Protein AF-A0A2H3U9P9-F1 (afdb_monomer_lite)

Organism: Fusarium oxysporum (NCBI:txid5507)

Structure (mmCIF, N/CA/C/O backbone):
data_AF-A0A2H3U9P9-F1
#
_entry.id   AF-A0A2H3U9P9-F1
#
loop_
_atom_site.group_PDB
_atom_site.id
_atom_site.type_symbol
_atom_site.label_atom_id
_atom_site.label_alt_id
_atom_site.label_comp_id
_atom_site.label_asym_id
_atom_site.label_entity_id
_atom_site.label_seq_id
_atom_site.pdbx_PDB_ins_code
_atom_site.Cartn_x
_atom_site.Cartn_y
_atom_site.Cartn_z
_atom_site.occupancy
_atom_site.B_iso_or_equiv
_atom_site.auth_seq_id
_atom_site.auth_comp_id
_atom_site.auth_asym_id
_atom_site.auth_atom_id
_atom_site.pdbx_PDB_model_num
ATOM 1 N N . MET A 1 1 ? 28.558 -10.878 -11.231 1.00 40.69 1 MET A N 1
ATOM 2 C CA . MET A 1 1 ? 27.162 -10.407 -11.397 1.00 40.69 1 MET A CA 1
ATOM 3 C C . MET A 1 1 ? 27.003 -9.165 -10.538 1.00 40.69 1 MET A C 1
ATOM 5 O O . MET A 1 1 ? 27.350 -9.225 -9.364 1.00 40.69 1 MET A O 1
ATOM 9 N N . VAL A 1 2 ? 26.605 -8.037 -11.125 1.00 43.38 2 VAL A N 1
ATOM 10 C CA . VAL A 1 2 ? 26.491 -6.747 -10.421 1.00 43.38 2 VAL A CA 1
ATOM 11 C C . VAL A 1 2 ? 25.031 -6.533 -10.023 1.00 43.38 2 VAL A C 1
ATOM 13 O O . VAL A 1 2 ? 24.126 -6.879 -10.785 1.00 43.38 2 VAL A O 1
ATOM 16 N N . TYR A 1 3 ? 24.812 -6.007 -8.821 1.00 46.38 3 TYR A N 1
ATOM 17 C CA . TYR A 1 3 ? 23.494 -5.791 -8.232 1.00 46.38 3 TYR A CA 1
ATOM 18 C C . TYR A 1 3 ? 23.329 -4.286 -7.983 1.00 46.38 3 TYR A C 1
ATOM 20 O O . TYR A 1 3 ? 24.267 -3.617 -7.554 1.00 46.38 3 TYR A O 1
ATOM 28 N N . TYR A 1 4 ? 22.150 -3.745 -8.274 1.00 51.00 4 TYR A N 1
ATOM 29 C CA . TYR A 1 4 ? 21.892 -2.308 -8.370 1.00 51.00 4 TYR A CA 1
ATOM 30 C C . TYR A 1 4 ? 20.623 -1.941 -7.604 1.00 51.00 4 TYR A C 1
ATOM 32 O O . TYR A 1 4 ? 19.628 -2.663 -7.695 1.00 51.00 4 TYR A O 1
ATOM 40 N N . ALA A 1 5 ? 20.626 -0.793 -6.924 1.00 45.88 5 ALA A N 1
ATOM 41 C CA . ALA A 1 5 ? 19.418 -0.183 -6.377 1.00 45.88 5 ALA A CA 1
ATOM 42 C C . ALA A 1 5 ? 18.903 0.891 -7.351 1.00 45.88 5 ALA A C 1
ATOM 44 O O . ALA A 1 5 ? 19.544 1.928 -7.530 1.00 45.88 5 ALA A O 1
ATOM 45 N N . PHE A 1 6 ? 17.770 0.652 -8.019 1.00 49.97 6 PHE A N 1
ATOM 46 C CA . PHE A 1 6 ? 17.233 1.584 -9.021 1.00 49.97 6 PHE A CA 1
ATOM 47 C C . PHE A 1 6 ? 16.021 2.352 -8.490 1.00 49.97 6 PHE A C 1
ATOM 49 O O . PHE A 1 6 ? 14.938 1.796 -8.334 1.00 49.97 6 PHE A O 1
ATOM 56 N N . LEU A 1 7 ? 16.161 3.675 -8.361 1.00 48.62 7 LEU A N 1
ATOM 57 C CA . LEU A 1 7 ? 15.041 4.605 -8.142 1.00 48.62 7 LEU A CA 1
ATOM 58 C C . LEU A 1 7 ? 14.192 4.861 -9.411 1.00 48.62 7 LEU A C 1
ATOM 60 O O . LEU A 1 7 ? 13.177 5.553 -9.333 1.00 48.62 7 LEU A O 1
ATOM 64 N N . LYS A 1 8 ? 14.583 4.321 -10.578 1.00 58.22 8 LYS A N 1
ATOM 65 C CA . LYS A 1 8 ? 13.868 4.452 -11.867 1.00 58.22 8 LYS A CA 1
ATOM 66 C C . LYS A 1 8 ? 13.871 3.164 -12.708 1.00 58.22 8 LYS A C 1
ATOM 68 O O . LYS A 1 8 ? 14.057 3.195 -13.920 1.00 58.22 8 LYS A O 1
ATOM 73 N N . TRP A 1 9 ? 13.619 2.023 -12.061 1.00 63.50 9 TRP A N 1
ATOM 74 C CA . TRP A 1 9 ? 13.498 0.704 -12.709 1.00 63.50 9 TRP A CA 1
ATOM 75 C C . TRP A 1 9 ? 12.635 0.705 -13.978 1.00 63.50 9 TRP A C 1
ATOM 77 O O . TRP A 1 9 ? 13.016 0.082 -14.968 1.00 63.50 9 TRP A O 1
ATOM 87 N N . ARG A 1 10 ? 11.482 1.389 -13.963 1.00 68.06 10 ARG A N 1
ATOM 88 C CA . ARG A 1 10 ? 10.538 1.342 -15.089 1.00 68.06 10 ARG A CA 1
ATOM 89 C C . ARG A 1 10 ? 11.179 1.860 -16.378 1.00 68.06 10 ARG A C 1
ATOM 91 O O . ARG A 1 10 ? 10.946 1.294 -17.434 1.00 68.06 10 ARG A O 1
ATOM 98 N N . GLU A 1 11 ? 12.039 2.874 -16.286 1.00 68.81 11 GLU A N 1
ATOM 99 C CA . GLU A 1 11 ? 12.754 3.425 -17.443 1.00 68.81 11 GLU A CA 1
ATOM 100 C C . GLU A 1 11 ? 13.756 2.410 -18.021 1.00 68.81 11 GLU A C 1
ATOM 102 O O . GLU A 1 11 ? 13.747 2.154 -19.222 1.00 68.81 11 GLU A O 1
ATOM 107 N N . ALA A 1 12 ? 14.567 1.780 -17.165 1.00 67.12 12 ALA A N 1
ATOM 108 C CA . ALA A 1 12 ? 15.606 0.840 -17.592 1.00 67.12 12 ALA A CA 1
ATOM 109 C C . ALA A 1 12 ? 15.036 -0.500 -18.094 1.00 67.12 12 ALA A C 1
ATOM 111 O O . ALA A 1 12 ? 15.444 -0.991 -19.141 1.00 67.12 12 ALA A O 1
ATOM 112 N N . SER A 1 13 ? 14.063 -1.071 -17.379 1.00 67.31 13 SER A N 1
ATOM 113 C CA . SER A 1 13 ? 13.432 -2.350 -17.748 1.00 67.31 13 SER A CA 1
ATOM 114 C C . SER A 1 13 ? 12.578 -2.272 -19.010 1.00 67.31 13 SER A C 1
ATOM 116 O O . SER A 1 13 ? 12.453 -3.268 -19.710 1.00 67.31 13 SER A O 1
ATOM 118 N N . THR A 1 14 ? 12.022 -1.100 -19.328 1.00 72.31 14 THR A N 1
ATOM 119 C CA . THR A 1 14 ? 11.298 -0.900 -20.592 1.00 72.31 14 THR A CA 1
ATOM 120 C C . THR A 1 14 ? 12.259 -0.842 -21.782 1.00 72.31 14 THR A C 1
ATOM 122 O O . THR A 1 14 ? 11.902 -1.272 -22.873 1.00 72.31 14 THR A O 1
ATOM 125 N N . LYS A 1 15 ? 13.479 -0.320 -21.588 1.00 73.12 15 LYS A N 1
ATOM 126 C CA . LYS A 1 15 ? 14.478 -0.184 -22.659 1.00 73.12 15 LYS A CA 1
ATOM 127 C C . LYS A 1 15 ? 15.274 -1.460 -22.926 1.00 73.12 15 LYS A C 1
ATOM 129 O O . LYS A 1 15 ? 15.611 -1.707 -24.076 1.00 73.12 15 LYS A O 1
ATOM 134 N N . ASP A 1 16 ? 15.588 -2.236 -21.889 1.00 71.69 16 ASP A N 1
ATOM 135 C CA . ASP A 1 16 ? 16.387 -3.462 -22.018 1.00 71.69 16 ASP A CA 1
ATOM 136 C C . ASP A 1 16 ? 15.889 -4.571 -21.066 1.00 71.69 16 ASP A C 1
ATOM 138 O O . ASP A 1 16 ? 16.504 -4.859 -20.030 1.00 71.69 16 ASP A O 1
ATOM 142 N N . PRO A 1 17 ? 14.727 -5.176 -21.375 1.00 71.50 17 PRO A N 1
ATOM 143 C CA . PRO A 1 17 ? 14.091 -6.173 -20.514 1.00 71.50 17 PRO A CA 1
ATOM 144 C C . PRO A 1 17 ? 14.866 -7.496 -20.426 1.00 71.50 17 PRO A C 1
ATOM 146 O O . PRO A 1 17 ? 14.690 -8.238 -19.459 1.00 71.50 17 PRO A O 1
ATOM 149 N N . GLU A 1 18 ? 15.713 -7.815 -21.409 1.00 70.62 18 GLU A N 1
ATOM 150 C CA . GLU A 1 18 ? 16.471 -9.073 -21.435 1.00 70.62 18 GLU A CA 1
ATOM 151 C C . GLU A 1 18 ? 17.649 -9.053 -20.456 1.00 70.62 18 GLU A C 1
ATOM 153 O O . GLU A 1 18 ? 17.938 -10.057 -19.790 1.00 70.62 18 GLU A O 1
ATOM 158 N N . HIS A 1 19 ? 18.294 -7.893 -20.319 1.00 70.44 19 HIS A N 1
ATOM 159 C CA . HIS A 1 19 ? 19.504 -7.753 -19.518 1.00 70.44 19 HIS A CA 1
ATOM 160 C C . HIS A 1 19 ? 19.253 -7.154 -18.138 1.00 70.44 19 HIS A C 1
ATOM 162 O O . HIS A 1 19 ? 20.064 -7.387 -17.243 1.00 70.44 19 HIS A O 1
ATOM 168 N N . VAL A 1 20 ? 18.143 -6.442 -17.911 1.00 69.31 20 VAL A N 1
ATOM 169 C CA . VAL A 1 20 ? 17.768 -5.910 -16.590 1.00 69.31 20 VAL A CA 1
ATOM 170 C C . VAL A 1 20 ? 16.785 -6.856 -15.895 1.00 69.31 20 VAL A C 1
ATOM 172 O O . VAL A 1 20 ? 15.591 -6.868 -16.184 1.00 69.31 20 VAL A O 1
ATOM 175 N N . LYS A 1 21 ? 17.264 -7.617 -14.905 1.00 66.62 21 LYS A N 1
ATOM 176 C CA . LYS A 1 21 ? 16.434 -8.543 -14.111 1.00 66.62 21 LYS A CA 1
ATOM 177 C C . LYS A 1 21 ? 16.199 -8.017 -12.704 1.00 66.62 21 LYS A C 1
ATOM 179 O O . LYS A 1 21 ? 17.133 -7.623 -12.018 1.00 66.62 21 LYS A O 1
ATOM 184 N N . ARG A 1 22 ? 14.954 -8.046 -12.231 1.00 63.31 22 ARG A N 1
ATOM 185 C CA . ARG A 1 22 ? 14.619 -7.678 -10.847 1.00 63.31 22 ARG A CA 1
ATOM 186 C C . ARG A 1 22 ? 14.949 -8.803 -9.877 1.00 63.31 22 ARG A C 1
ATOM 188 O O . ARG A 1 22 ? 14.649 -9.959 -10.147 1.00 63.31 22 ARG A O 1
ATOM 195 N N . LEU A 1 23 ? 15.515 -8.437 -8.734 1.00 62.91 23 LEU A N 1
ATOM 196 C CA . LEU A 1 23 ? 15.887 -9.350 -7.653 1.00 62.91 23 LEU A CA 1
ATOM 197 C C . LEU A 1 23 ? 15.071 -9.113 -6.380 1.00 62.91 23 LEU A C 1
ATOM 199 O O . LEU A 1 23 ? 14.846 -10.039 -5.610 1.00 62.91 23 LEU A O 1
ATOM 203 N N . GLY A 1 24 ? 14.602 -7.884 -6.174 1.00 60.78 24 GLY A N 1
ATOM 20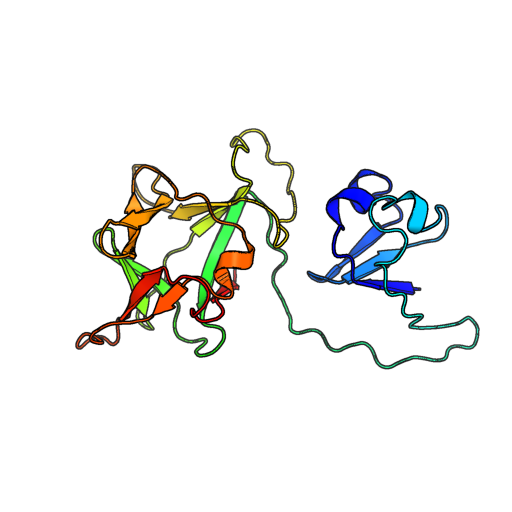4 C CA . GLY A 1 24 ? 13.741 -7.491 -5.065 1.00 60.78 24 GLY A CA 1
ATOM 205 C C . GLY A 1 24 ? 13.090 -6.136 -5.338 1.00 60.78 24 GLY A C 1
ATOM 206 O O . GLY A 1 24 ? 13.343 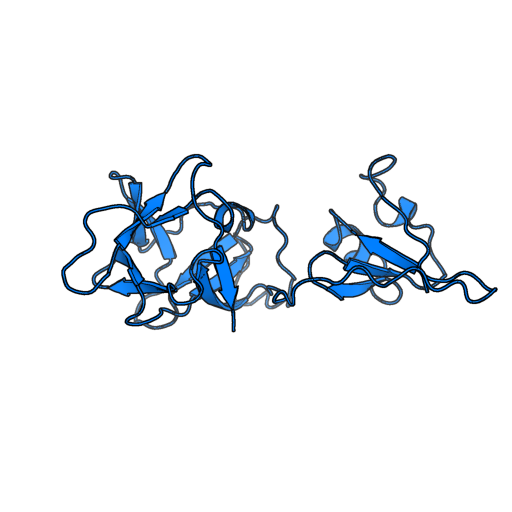-5.538 -6.387 1.00 60.78 24 GLY A O 1
ATOM 207 N N . PRO A 1 25 ? 12.245 -5.622 -4.427 1.00 57.22 25 PRO A N 1
ATOM 208 C CA . PRO A 1 25 ? 11.487 -4.407 -4.694 1.00 57.22 25 PRO A CA 1
ATOM 209 C C . PRO A 1 25 ? 12.314 -3.187 -5.097 1.00 57.22 25 PRO A C 1
ATOM 211 O O . PRO A 1 25 ? 11.935 -2.449 -6.011 1.00 57.22 25 PRO A O 1
ATOM 214 N N . ASP A 1 26 ? 13.496 -3.071 -4.504 1.00 58.19 26 ASP A N 1
ATOM 215 C CA . ASP A 1 26 ? 14.414 -1.964 -4.739 1.00 58.19 26 ASP A CA 1
ATOM 216 C C . ASP A 1 26 ? 15.688 -2.396 -5.489 1.00 58.19 26 ASP A C 1
ATOM 218 O O . ASP A 1 26 ? 16.508 -1.542 -5.809 1.00 58.19 26 ASP A O 1
ATOM 222 N N . PHE A 1 27 ? 15.855 -3.691 -5.811 1.00 59.16 27 PHE A N 1
ATOM 223 C CA . PHE A 1 27 ? 17.124 -4.257 -6.291 1.00 59.16 27 PHE A CA 1
ATOM 224 C C . PHE A 1 27 ? 16.997 -5.082 -7.566 1.00 59.16 27 PHE A C 1
ATOM 226 O O . PHE A 1 27 ? 16.064 -5.864 -7.748 1.00 59.16 27 PHE A O 1
ATOM 233 N N . TYR A 1 28 ? 17.985 -4.931 -8.443 1.00 63.19 28 TYR A N 1
ATOM 234 C CA . TYR A 1 28 ? 17.985 -5.485 -9.792 1.00 63.19 28 TYR A CA 1
ATOM 235 C C . TYR A 1 28 ? 19.407 -5.910 -10.170 1.00 63.19 28 TYR A C 1
ATOM 237 O O . TYR A 1 28 ? 20.372 -5.305 -9.717 1.00 63.19 28 TYR A O 1
ATOM 245 N N . SER A 1 29 ? 19.555 -6.943 -10.989 1.00 63.75 29 SER A N 1
ATOM 246 C CA . SER A 1 29 ? 20.802 -7.303 -11.664 1.00 63.75 29 SER A CA 1
ATOM 247 C C . SER A 1 29 ? 20.778 -6.827 -13.106 1.00 63.75 29 SER A C 1
ATOM 249 O O . SER A 1 29 ? 19.722 -6.823 -13.739 1.00 63.75 29 SER A O 1
ATOM 251 N N . TRP A 1 30 ? 21.954 -6.526 -13.638 1.00 64.38 30 TRP A N 1
ATOM 252 C CA . TRP 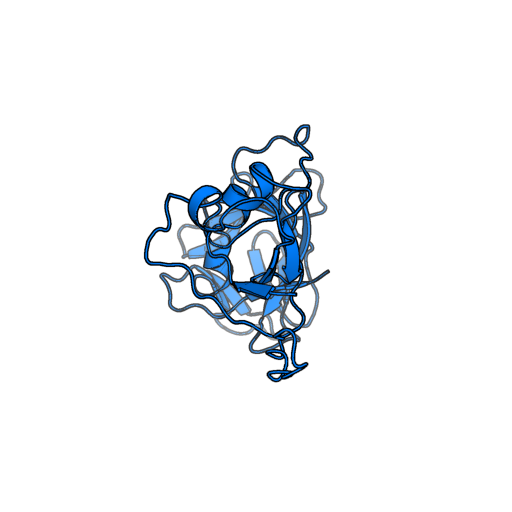A 1 30 ? 22.153 -6.260 -15.056 1.00 64.38 30 TRP A CA 1
ATOM 253 C C . TRP A 1 30 ? 23.218 -7.204 -15.640 1.00 64.38 30 TRP A C 1
ATOM 255 O O . TRP A 1 30 ? 24.208 -7.516 -14.967 1.00 64.38 30 TRP A O 1
ATOM 265 N N . GLY A 1 31 ? 22.980 -7.695 -16.858 1.00 61.09 31 GLY A N 1
ATOM 266 C CA . GLY A 1 31 ? 23.901 -8.515 -17.654 1.00 61.09 31 GLY A CA 1
ATOM 267 C C . GLY A 1 31 ? 24.505 -7.725 -18.820 1.00 61.09 31 GLY A C 1
ATOM 268 O O . GLY A 1 31 ? 23.859 -6.838 -19.357 1.00 61.09 31 GLY A O 1
ATOM 269 N N . SER A 1 32 ? 25.753 -8.018 -19.193 1.00 63.31 32 SER A N 1
ATOM 270 C CA . SER A 1 32 ? 26.557 -7.214 -20.129 1.00 63.31 32 SER A CA 1
ATOM 271 C C . SER A 1 32 ? 25.890 -6.949 -21.488 1.00 63.31 32 SER A C 1
ATOM 273 O O . SER A 1 32 ? 25.460 -7.899 -22.134 1.00 63.31 32 SER A O 1
ATOM 275 N N . GLY A 1 33 ? 25.919 -5.691 -21.951 1.00 63.50 33 GLY A N 1
ATOM 276 C CA . GLY A 1 33 ? 25.487 -5.278 -23.297 1.00 63.50 33 GLY A CA 1
ATOM 277 C C . GLY A 1 33 ? 25.309 -3.759 -23.475 1.00 63.50 33 GLY A C 1
ATOM 278 O O . GLY A 1 33 ? 25.879 -3.183 -24.394 1.00 63.50 33 GLY A O 1
ATOM 279 N N . ALA A 1 34 ? 24.597 -3.093 -22.559 1.00 63.41 34 ALA A N 1
ATOM 280 C CA . ALA A 1 34 ? 24.313 -1.647 -22.587 1.00 63.41 34 ALA A CA 1
ATOM 281 C C . ALA A 1 34 ? 24.906 -0.887 -21.381 1.00 63.41 34 ALA A C 1
ATOM 283 O O . ALA A 1 34 ? 24.829 -1.366 -20.253 1.00 63.41 34 ALA A O 1
ATOM 284 N N . GLN A 1 35 ? 25.474 0.312 -21.556 1.00 66.06 35 GLN A N 1
ATOM 285 C CA . GLN A 1 35 ? 25.989 1.054 -20.398 1.00 66.06 35 GLN A CA 1
ATOM 286 C C . GLN A 1 35 ? 24.821 1.500 -19.497 1.00 66.06 35 GLN A C 1
ATOM 288 O O . GLN A 1 35 ? 23.789 1.969 -19.971 1.00 66.06 35 GLN A O 1
ATOM 293 N N . ALA A 1 36 ? 24.956 1.356 -18.174 1.00 58.28 36 ALA A N 1
ATOM 294 C CA . ALA A 1 36 ? 23.846 1.592 -17.239 1.00 58.28 36 ALA A CA 1
ATOM 295 C C . ALA A 1 36 ? 23.287 3.031 -17.293 1.00 58.28 36 ALA A C 1
ATOM 297 O O . ALA A 1 36 ? 22.099 3.249 -17.044 1.00 58.28 36 ALA A O 1
ATOM 298 N N . TRP A 1 37 ? 24.123 4.012 -17.646 1.00 63.56 37 TRP A N 1
ATOM 299 C CA . TRP A 1 37 ? 23.719 5.408 -17.835 1.00 63.56 37 TRP A CA 1
ATOM 300 C C . TRP A 1 37 ? 22.934 5.658 -19.135 1.00 63.56 37 TRP A C 1
ATOM 302 O O . TRP A 1 37 ? 22.180 6.627 -19.185 1.00 63.56 37 TRP A O 1
ATOM 312 N N . ASP A 1 38 ? 23.006 4.764 -20.126 1.00 68.94 38 ASP A N 1
ATOM 313 C CA . ASP A 1 38 ? 22.202 4.840 -21.358 1.00 68.94 38 ASP A CA 1
ATOM 314 C C . ASP A 1 38 ? 20.757 4.362 -21.124 1.00 68.94 38 ASP A C 1
ATOM 316 O O . ASP A 1 38 ? 19.799 4.829 -21.752 1.00 68.94 38 ASP A O 1
ATOM 320 N N . LEU A 1 39 ? 20.573 3.451 -20.162 1.00 66.81 39 LEU A N 1
ATOM 321 C CA . LEU A 1 39 ? 19.262 2.907 -19.799 1.00 66.81 39 LEU A CA 1
ATOM 322 C C . LEU A 1 39 ? 18.441 3.897 -18.957 1.00 66.81 39 LEU A C 1
ATOM 324 O O . LEU A 1 39 ? 17.226 3.999 -19.131 1.00 66.81 39 LEU A O 1
ATOM 328 N N . ALA A 1 40 ? 19.091 4.689 -18.101 1.00 63.53 40 ALA A N 1
ATOM 329 C CA . ALA A 1 40 ? 18.445 5.707 -17.267 1.00 63.53 40 ALA A CA 1
ATOM 330 C C . ALA A 1 40 ? 19.170 7.074 -17.340 1.00 63.53 40 ALA A C 1
ATOM 332 O O . ALA A 1 40 ? 19.689 7.555 -16.328 1.00 63.53 40 ALA A O 1
ATOM 333 N N . PRO A 1 41 ? 19.190 7.741 -18.513 1.00 61.34 41 PRO A N 1
ATOM 334 C CA . PRO A 1 41 ? 19.900 9.005 -18.740 1.00 61.34 41 PRO A CA 1
ATOM 335 C C . PRO A 1 41 ? 19.387 10.148 -17.862 1.00 61.34 41 PRO A C 1
ATOM 337 O O . PRO A 1 41 ? 20.134 11.068 -17.537 1.00 61.34 41 PRO A O 1
ATOM 340 N N . SER A 1 42 ? 18.142 10.059 -17.377 1.00 60.66 42 SER A N 1
ATOM 341 C CA . SER A 1 42 ? 17.581 11.007 -16.406 1.00 60.66 42 SER A CA 1
ATOM 342 C C . SER A 1 42 ? 18.281 10.995 -15.030 1.00 60.66 42 SER A C 1
ATOM 344 O O . SER A 1 42 ? 17.858 11.709 -14.115 1.00 60.66 42 SER A O 1
ATOM 346 N N . PHE A 1 43 ? 19.322 10.171 -14.866 1.00 56.81 43 PHE A N 1
ATOM 347 C CA . PHE A 1 43 ? 19.975 9.853 -13.601 1.00 56.81 43 PHE A CA 1
ATOM 348 C C . PHE A 1 43 ? 21.508 9.927 -13.626 1.00 56.81 43 PHE A C 1
ATOM 350 O O . PHE A 1 43 ? 22.134 9.454 -12.671 1.00 56.81 43 PHE A O 1
ATOM 357 N N . ILE A 1 44 ? 22.123 10.553 -14.642 1.00 52.19 44 ILE A N 1
ATOM 358 C CA . ILE A 1 44 ? 23.534 10.965 -14.545 1.00 52.19 44 ILE A CA 1
ATOM 359 C C . ILE A 1 44 ? 23.698 11.702 -13.197 1.00 52.19 44 ILE A C 1
ATOM 361 O O . ILE A 1 44 ? 23.028 12.704 -12.950 1.00 52.19 44 ILE A O 1
ATOM 365 N N . ASN A 1 45 ? 24.515 11.134 -12.297 1.00 50.44 45 ASN A N 1
ATOM 366 C CA . ASN A 1 45 ? 24.809 11.569 -10.914 1.00 50.44 45 ASN A CA 1
ATOM 367 C C . ASN A 1 45 ? 23.923 11.056 -9.754 1.00 50.44 45 ASN A C 1
ATOM 369 O O . ASN A 1 45 ? 24.081 11.539 -8.634 1.00 50.44 45 ASN A O 1
ATOM 373 N N . LYS A 1 46 ? 23.010 10.092 -9.948 1.00 51.16 46 LYS A N 1
ATOM 374 C CA . LYS A 1 46 ? 22.168 9.558 -8.846 1.00 51.16 46 LYS A CA 1
ATOM 375 C C . LYS A 1 46 ? 22.137 8.023 -8.736 1.00 51.16 46 LYS A C 1
ATOM 377 O O . LYS A 1 46 ? 21.356 7.479 -7.958 1.00 51.16 46 LYS A O 1
ATOM 382 N N . ILE A 1 47 ? 22.965 7.317 -9.508 1.00 51.03 47 ILE A N 1
ATOM 383 C CA . ILE A 1 47 ? 23.067 5.848 -9.479 1.00 51.03 47 ILE A CA 1
ATOM 384 C C . ILE A 1 47 ? 24.179 5.437 -8.506 1.00 51.03 47 ILE A C 1
ATOM 386 O O . ILE A 1 47 ? 25.307 5.909 -8.633 1.00 51.03 47 ILE A O 1
ATOM 390 N N . ILE A 1 48 ? 23.869 4.544 -7.559 1.00 53.22 48 ILE A N 1
ATOM 391 C CA . ILE A 1 48 ? 24.868 3.891 -6.701 1.00 53.22 48 ILE A CA 1
ATOM 392 C C . ILE A 1 48 ? 25.157 2.505 -7.275 1.00 53.22 48 ILE A C 1
ATOM 394 O O . ILE A 1 48 ? 24.244 1.705 -7.489 1.00 53.22 48 ILE A O 1
ATOM 398 N N . TYR A 1 49 ? 26.438 2.228 -7.503 1.00 53.19 49 TYR A N 1
ATOM 399 C CA . TYR A 1 49 ? 26.934 0.943 -7.978 1.00 53.19 49 TYR A CA 1
ATOM 400 C C . TYR A 1 49 ? 27.578 0.188 -6.820 1.00 53.19 49 TYR A C 1
ATOM 402 O O . TYR A 1 49 ? 28.444 0.727 -6.132 1.00 53.19 49 TYR A O 1
ATOM 410 N N . THR A 1 50 ? 27.194 -1.072 -6.619 1.00 55.88 50 THR A N 1
ATOM 411 C CA . THR A 1 50 ? 27.907 -1.962 -5.699 1.00 55.88 50 THR A CA 1
ATOM 412 C C . THR A 1 50 ? 28.276 -3.245 -6.425 1.00 55.88 50 THR A C 1
ATOM 414 O O . THR A 1 50 ? 27.426 -4.039 -6.830 1.00 55.88 50 THR A O 1
ATOM 417 N N . LEU A 1 51 ? 29.578 -3.442 -6.606 1.00 56.81 51 LEU A N 1
ATOM 418 C CA . LEU A 1 51 ? 30.133 -4.681 -7.125 1.00 56.81 51 LEU A CA 1
ATOM 419 C C . LEU A 1 51 ? 30.045 -5.744 -6.024 1.00 56.81 51 LEU A C 1
ATOM 421 O O . LEU A 1 51 ? 30.757 -5.643 -5.033 1.00 56.81 51 LEU A O 1
ATOM 425 N N . LEU A 1 52 ? 29.158 -6.735 -6.172 1.00 57.03 52 LEU A N 1
ATOM 426 C CA . LEU A 1 52 ? 29.044 -7.809 -5.173 1.00 57.03 52 LEU A CA 1
ATOM 427 C C . LEU A 1 52 ? 30.130 -8.876 -5.314 1.00 57.03 52 LEU A C 1
ATOM 429 O O . LEU A 1 52 ? 30.485 -9.489 -4.316 1.00 57.03 52 LEU A O 1
ATOM 433 N N . ASN A 1 53 ? 30.622 -9.095 -6.538 1.00 56.47 53 ASN A N 1
ATOM 434 C CA . ASN A 1 53 ? 31.693 -10.037 -6.853 1.00 56.47 53 ASN A CA 1
ATOM 435 C C . ASN A 1 53 ? 32.496 -9.526 -8.052 1.00 56.47 53 ASN A C 1
ATOM 437 O O . ASN A 1 53 ? 31.910 -9.246 -9.106 1.00 56.47 53 ASN A O 1
ATOM 441 N N . ASP A 1 54 ? 33.814 -9.441 -7.896 1.00 59.59 54 ASP A N 1
ATOM 442 C CA . ASP A 1 54 ? 34.761 -9.293 -8.998 1.00 59.59 54 ASP A CA 1
ATOM 443 C C . ASP A 1 54 ? 35.155 -10.665 -9.578 1.00 59.59 54 ASP A C 1
ATOM 445 O O . ASP A 1 54 ? 34.645 -11.715 -9.176 1.00 59.59 54 ASP A O 1
ATOM 449 N N . ARG A 1 55 ? 36.046 -10.652 -10.576 1.00 56.06 55 ARG A N 1
ATOM 450 C CA . ARG A 1 55 ? 36.598 -11.866 -11.194 1.00 56.06 55 ARG A CA 1
ATOM 451 C C . ARG A 1 55 ? 37.362 -12.741 -10.188 1.00 56.06 55 ARG A C 1
ATOM 453 O O . ARG A 1 55 ? 37.430 -13.949 -10.399 1.00 56.06 55 ARG A O 1
ATOM 460 N N . ASP A 1 56 ? 37.874 -12.149 -9.111 1.00 62.31 56 ASP A N 1
ATOM 461 C CA . ASP A 1 56 ? 38.701 -12.804 -8.093 1.00 62.31 56 ASP A CA 1
ATOM 462 C C . ASP A 1 56 ? 37.873 -13.353 -6.914 1.00 62.31 56 ASP A C 1
ATOM 464 O O . ASP A 1 56 ? 38.421 -13.859 -5.936 1.00 62.31 56 ASP A O 1
ATOM 468 N N . GLY A 1 57 ? 36.538 -13.317 -7.017 1.00 55.09 57 GLY A N 1
ATOM 469 C CA . GLY A 1 57 ? 35.636 -14.013 -6.100 1.00 55.09 57 GLY A CA 1
ATOM 470 C C . GLY A 1 57 ? 35.473 -13.337 -4.741 1.00 55.09 57 GLY A C 1
ATOM 471 O O . GLY A 1 57 ? 35.088 -13.997 -3.773 1.00 55.09 57 GLY A O 1
ATOM 472 N N . ARG A 1 58 ? 35.748 -12.030 -4.634 1.00 52.59 58 ARG A N 1
ATOM 473 C CA . ARG A 1 58 ? 35.549 -11.299 -3.379 1.00 52.59 58 ARG A CA 1
ATOM 474 C C . ARG A 1 58 ? 34.055 -11.065 -3.128 1.00 52.59 58 ARG A C 1
ATOM 476 O O . ARG A 1 58 ? 33.484 -10.098 -3.623 1.00 52.59 58 ARG A O 1
ATOM 483 N N . ILE A 1 59 ? 33.442 -11.949 -2.338 1.00 54.72 59 ILE A N 1
ATOM 484 C CA . ILE A 1 59 ? 32.030 -11.863 -1.937 1.00 54.72 59 ILE A CA 1
ATOM 485 C C . ILE A 1 59 ? 31.871 -10.763 -0.887 1.00 54.72 59 ILE A C 1
ATOM 487 O O . ILE A 1 59 ? 32.251 -10.933 0.273 1.00 54.72 59 ILE A O 1
ATOM 491 N N . ILE A 1 60 ? 31.284 -9.632 -1.277 1.00 55.09 60 ILE A N 1
ATOM 492 C CA . ILE A 1 60 ? 30.761 -8.664 -0.306 1.00 55.09 60 ILE A CA 1
ATOM 493 C C . ILE A 1 60 ? 29.438 -9.222 0.221 1.00 55.09 60 ILE A C 1
ATOM 495 O O . ILE A 1 60 ? 28.588 -9.634 -0.569 1.00 55.09 60 ILE A O 1
ATOM 499 N N . SER A 1 61 ? 29.266 -9.264 1.549 1.00 53.00 61 SER A N 1
ATOM 500 C CA . SER A 1 61 ? 28.061 -9.807 2.185 1.00 53.00 61 SER A CA 1
ATOM 501 C C . SER A 1 61 ? 26.809 -9.221 1.539 1.00 53.00 61 SER A C 1
ATOM 503 O O . SER A 1 61 ? 26.621 -8.002 1.537 1.00 53.00 61 SER A O 1
ATOM 505 N N . ASN A 1 62 ? 25.966 -10.098 0.997 1.00 54.56 62 ASN A N 1
ATOM 506 C CA . ASN A 1 62 ? 24.684 -9.743 0.406 1.00 54.56 62 ASN A CA 1
ATOM 507 C C . ASN A 1 62 ? 23.942 -8.825 1.385 1.00 54.56 62 ASN A C 1
ATOM 509 O O . ASN A 1 62 ? 23.743 -9.205 2.540 1.00 54.56 62 ASN A O 1
ATOM 513 N N . PHE A 1 63 ? 23.549 -7.624 0.951 1.00 55.25 63 PHE A N 1
ATOM 514 C CA . PHE A 1 63 ? 22.662 -6.783 1.750 1.00 55.25 63 PHE A CA 1
ATOM 515 C C . PHE A 1 63 ? 21.407 -7.601 2.062 1.00 55.25 63 PHE A C 1
ATOM 517 O O . PHE A 1 63 ? 20.619 -7.879 1.156 1.00 55.25 63 PHE A O 1
ATOM 524 N N . ASN A 1 64 ? 21.250 -8.030 3.319 1.00 54.22 64 ASN A N 1
ATOM 525 C CA . ASN A 1 64 ? 20.066 -8.759 3.744 1.00 54.22 64 ASN A CA 1
ATOM 526 C C . ASN A 1 64 ? 18.872 -7.820 3.597 1.00 54.22 64 ASN A C 1
ATOM 528 O O . ASN A 1 64 ? 18.767 -6.813 4.300 1.00 54.22 64 ASN A O 1
ATOM 532 N N . GLN A 1 65 ? 18.009 -8.124 2.638 1.00 53.34 65 GLN A N 1
ATOM 533 C CA . GLN A 1 65 ? 16.804 -7.354 2.415 1.00 53.34 65 GLN A CA 1
ATOM 534 C C . GLN A 1 65 ? 15.641 -8.030 3.109 1.00 53.34 65 GLN A C 1
ATOM 536 O O . GLN A 1 65 ? 15.441 -9.233 2.924 1.00 53.34 65 GLN A O 1
ATOM 541 N N . PRO A 1 66 ? 14.825 -7.264 3.847 1.00 57.72 66 PRO A N 1
ATOM 542 C CA . PRO A 1 66 ? 13.548 -7.769 4.306 1.00 57.72 66 PRO A CA 1
ATOM 543 C C . PRO A 1 66 ? 12.766 -8.298 3.103 1.00 57.72 66 PRO A C 1
ATOM 545 O O . PRO A 1 66 ? 12.692 -7.627 2.068 1.00 57.72 66 PRO A O 1
ATOM 548 N N . ALA A 1 67 ? 12.178 -9.486 3.235 1.00 60.97 67 ALA A N 1
ATOM 549 C CA . ALA A 1 67 ? 11.266 -10.006 2.230 1.00 60.97 67 ALA A CA 1
ATOM 550 C C . ALA A 1 67 ? 10.126 -8.993 2.034 1.00 60.97 67 ALA A C 1
ATOM 552 O O . ALA A 1 67 ? 9.344 -8.741 2.947 1.00 60.97 67 ALA A O 1
ATOM 553 N N . ARG A 1 68 ? 10.060 -8.376 0.853 1.00 67.19 68 ARG A N 1
ATOM 554 C CA . ARG A 1 68 ? 9.025 -7.405 0.484 1.00 67.19 68 ARG A CA 1
ATOM 555 C C . ARG A 1 68 ? 8.289 -7.908 -0.752 1.00 67.19 68 ARG A C 1
ATOM 557 O O . ARG A 1 68 ? 8.895 -8.454 -1.676 1.00 67.19 68 ARG A O 1
ATOM 564 N N . VAL A 1 69 ? 6.976 -7.709 -0.781 1.00 74.50 69 VAL A N 1
ATOM 565 C CA . VAL A 1 69 ? 6.137 -8.124 -1.906 1.00 74.50 69 VAL A CA 1
ATOM 566 C C . VAL A 1 69 ? 6.402 -7.229 -3.117 1.00 74.50 69 VAL A C 1
ATOM 568 O O . VAL A 1 69 ? 6.453 -6.004 -3.019 1.00 74.50 69 VAL A O 1
ATOM 571 N N . SER A 1 70 ? 6.560 -7.852 -4.285 1.00 77.12 70 SER A N 1
ATOM 572 C CA . SER A 1 70 ? 6.520 -7.133 -5.557 1.00 77.12 70 SER A CA 1
ATOM 573 C C . SER A 1 70 ? 5.076 -6.740 -5.844 1.00 77.12 70 SER A C 1
ATOM 575 O O . SER A 1 70 ? 4.258 -7.600 -6.172 1.00 77.12 70 SER A O 1
ATOM 577 N N . VAL A 1 71 ? 4.766 -5.457 -5.681 1.00 85.81 71 VAL A N 1
ATOM 578 C CA . VAL A 1 71 ? 3.423 -4.934 -5.932 1.00 85.81 71 VAL A CA 1
ATOM 579 C C . VAL A 1 71 ? 3.234 -4.768 -7.428 1.00 85.81 71 VAL A C 1
ATOM 581 O O . VAL A 1 71 ? 4.015 -4.083 -8.089 1.00 85.81 71 VAL A O 1
ATOM 584 N N . VAL A 1 72 ? 2.223 -5.438 -7.956 1.00 88.38 72 VAL A N 1
ATOM 585 C CA . VAL A 1 72 ? 1.883 -5.466 -9.373 1.00 88.38 72 VAL A CA 1
ATOM 586 C C . VAL A 1 72 ? 0.519 -4.819 -9.530 1.00 88.38 72 VAL A C 1
ATOM 588 O O . VAL A 1 72 ? -0.398 -5.101 -8.761 1.00 88.38 72 VAL A O 1
ATOM 591 N N . SER A 1 73 ? 0.392 -3.941 -10.516 1.00 89.81 73 SER A N 1
ATOM 592 C CA . SER A 1 73 ? -0.876 -3.303 -10.828 1.00 89.81 73 SER A CA 1
ATOM 593 C C . SER A 1 73 ? -1.933 -4.343 -11.202 1.00 89.81 73 SER A C 1
ATOM 595 O O . SER A 1 73 ? -1.674 -5.252 -11.995 1.00 89.81 73 SER A O 1
ATOM 597 N N . GLY A 1 74 ? -3.112 -4.226 -10.595 1.00 89.12 74 GLY A N 1
ATOM 598 C CA . GLY A 1 74 ? -4.234 -5.149 -10.745 1.00 89.12 74 GLY A CA 1
ATOM 599 C C . GLY A 1 74 ? -4.213 -6.351 -9.795 1.00 89.12 74 GLY A C 1
ATOM 600 O O . GLY A 1 74 ? -5.234 -7.028 -9.682 1.00 89.12 74 GLY A O 1
AT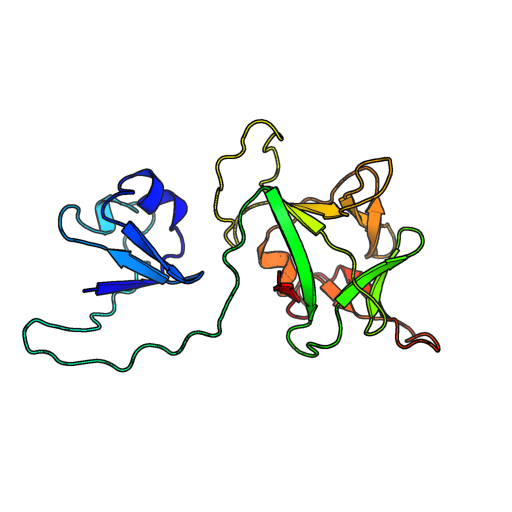OM 601 N N . ASP A 1 75 ? -3.111 -6.612 -9.083 1.00 91.56 75 ASP A N 1
ATOM 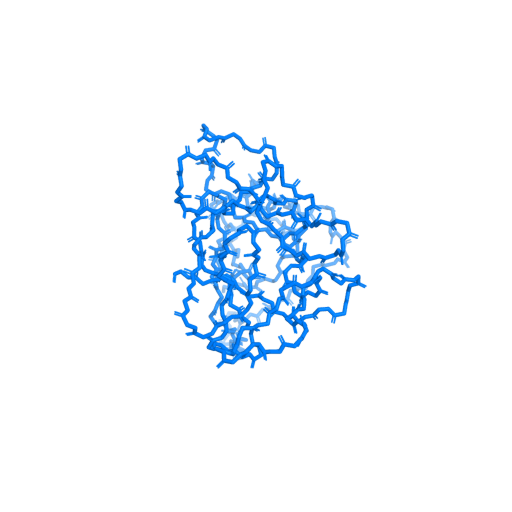602 C CA . ASP A 1 75 ? -3.088 -7.631 -8.027 1.00 91.56 75 ASP A CA 1
ATOM 603 C C . ASP A 1 75 ? -3.796 -7.110 -6.759 1.00 91.56 75 ASP A C 1
ATOM 605 O O . ASP A 1 75 ? -3.925 -5.904 -6.513 1.00 91.56 75 ASP A O 1
ATOM 609 N N . SER A 1 76 ? -4.245 -8.053 -5.925 1.00 93.62 76 SER A N 1
ATOM 610 C CA . SER A 1 76 ? -4.904 -7.764 -4.653 1.00 93.62 76 SER A CA 1
ATOM 611 C C . SER A 1 76 ? -4.044 -8.128 -3.444 1.00 93.62 76 SER A C 1
ATOM 613 O O . SER A 1 76 ? -3.435 -9.201 -3.427 1.00 93.62 76 SER A O 1
ATOM 615 N N . TYR A 1 77 ? -4.085 -7.296 -2.406 1.00 95.75 77 TYR A N 1
ATOM 616 C CA . TYR A 1 77 ? -3.258 -7.392 -1.204 1.00 95.75 77 TYR A CA 1
ATOM 617 C C . TYR A 1 77 ? -4.064 -7.059 0.055 1.00 95.75 77 TYR A C 1
ATOM 619 O O . TYR A 1 77 ? -5.086 -6.380 -0.011 1.00 95.75 77 TYR A O 1
ATOM 627 N N . TYR A 1 78 ? -3.594 -7.510 1.211 1.00 97.00 78 TYR A N 1
ATOM 628 C CA . TYR A 1 78 ? -3.972 -6.931 2.497 1.00 97.00 78 TYR A CA 1
ATOM 629 C C . TYR A 1 78 ? -3.007 -5.796 2.846 1.00 97.00 78 TYR A C 1
ATOM 631 O O . TYR A 1 78 ? -1.833 -5.859 2.481 1.00 97.00 78 TYR A O 1
ATOM 639 N N . ILE A 1 79 ? -3.492 -4.786 3.568 1.00 97.00 79 ILE A N 1
ATOM 640 C CA . ILE A 1 79 ? -2.680 -3.664 4.055 1.00 97.00 79 ILE A CA 1
ATOM 641 C C . ILE A 1 79 ? -2.458 -3.867 5.555 1.00 97.00 79 ILE A C 1
ATOM 643 O O . ILE A 1 79 ? -3.427 -4.002 6.303 1.00 97.00 79 ILE A O 1
ATOM 647 N N . ARG A 1 80 ? -1.194 -3.959 5.974 1.00 96.38 80 ARG A N 1
ATOM 648 C CA . ARG A 1 80 ? -0.764 -4.348 7.326 1.00 96.38 80 ARG A CA 1
ATOM 649 C C . ARG A 1 80 ? 0.146 -3.289 7.935 1.00 96.38 80 ARG A C 1
ATOM 651 O O . ARG A 1 80 ? 0.977 -2.740 7.215 1.00 96.38 80 ARG A O 1
ATOM 658 N N . SER A 1 81 ? 0.027 -3.021 9.235 1.00 94.69 81 SER A N 1
ATOM 659 C CA . SER A 1 81 ? 0.990 -2.156 9.931 1.00 94.69 81 SER A CA 1
ATOM 660 C C . SER A 1 81 ? 2.338 -2.869 10.039 1.00 94.69 81 SER A C 1
ATOM 662 O O . SER A 1 81 ? 2.408 -4.040 10.416 1.00 94.69 81 SER A O 1
ATOM 664 N N . LYS A 1 82 ? 3.433 -2.176 9.719 1.00 92.00 82 LYS A N 1
ATOM 665 C CA . LYS A 1 82 ? 4.780 -2.735 9.899 1.00 92.00 82 LYS A CA 1
ATOM 666 C C . LYS A 1 82 ? 5.254 -2.695 11.344 1.00 92.00 82 LYS A C 1
ATOM 668 O O . LYS A 1 82 ? 6.088 -3.515 11.718 1.00 92.00 82 LYS A O 1
ATOM 673 N N . SER A 1 83 ? 4.772 -1.730 12.126 1.00 90.56 83 SER A N 1
ATOM 674 C CA . SER A 1 83 ? 5.130 -1.593 13.540 1.00 90.56 83 SER A CA 1
ATOM 675 C C . SER A 1 83 ? 4.399 -2.635 14.393 1.00 90.56 83 SER A C 1
ATOM 677 O O . SER A 1 83 ? 4.975 -3.159 15.342 1.00 90.56 83 SER A O 1
ATOM 679 N N . SER A 1 84 ? 3.163 -2.973 14.005 1.00 92.25 84 SER A N 1
ATOM 680 C CA . SER A 1 84 ? 2.291 -3.939 14.681 1.00 92.25 84 SER A CA 1
ATOM 681 C C . SER A 1 84 ? 1.692 -4.922 13.661 1.00 92.25 84 SER A C 1
ATOM 683 O O . SER A 1 84 ? 0.574 -4.706 13.187 1.00 92.25 84 SER A O 1
ATOM 685 N N . PRO A 1 85 ? 2.414 -5.998 13.283 1.00 92.69 85 PRO A N 1
ATOM 686 C CA . PRO A 1 85 ? 2.026 -6.911 12.199 1.00 92.69 85 PRO A CA 1
ATOM 687 C C . PRO A 1 85 ? 0.699 -7.657 12.389 1.00 92.69 85 PRO A C 1
ATOM 689 O O . PRO A 1 85 ? 0.215 -8.301 11.461 1.00 92.69 85 PRO A O 1
ATOM 692 N N . GLU A 1 86 ? 0.101 -7.613 13.571 1.00 92.62 86 GLU A N 1
ATOM 693 C CA . GLU A 1 86 ? -1.244 -8.124 13.805 1.00 92.62 86 GLU A CA 1
ATOM 694 C C . GLU A 1 86 ? -2.368 -7.150 13.408 1.00 92.62 86 GLU A C 1
ATOM 696 O O . GLU A 1 86 ? -3.525 -7.563 13.372 1.00 92.62 86 GLU A O 1
ATOM 701 N N . LEU A 1 87 ? -2.057 -5.883 13.103 1.00 94.31 87 LEU A N 1
ATOM 702 C CA . LEU A 1 87 ? -3.031 -4.878 12.673 1.00 94.31 87 LEU A CA 1
ATOM 703 C C . LEU A 1 87 ? -3.143 -4.818 11.150 1.00 94.31 87 LEU A C 1
ATOM 705 O O . LEU A 1 87 ? -2.163 -4.595 10.433 1.00 94.31 87 LEU A O 1
ATOM 709 N N . TYR A 1 88 ? -4.375 -4.948 10.668 1.00 96.94 88 TYR A N 1
ATOM 710 C CA . TYR A 1 88 ? -4.729 -4.876 9.257 1.00 96.94 88 TYR A CA 1
ATOM 711 C C . TYR A 1 88 ? -5.806 -3.831 9.011 1.00 96.94 88 TYR A C 1
ATOM 713 O O . TYR A 1 88 ? -6.633 -3.562 9.881 1.00 96.94 88 TYR A O 1
ATOM 721 N N . TRP A 1 89 ? -5.827 -3.292 7.792 1.00 97.06 89 TRP A N 1
ATOM 722 C CA . TRP A 1 89 ? -6.951 -2.493 7.322 1.00 97.06 89 TRP A CA 1
ATOM 723 C C . TRP A 1 89 ? -8.172 -3.394 7.129 1.00 97.06 89 TRP A C 1
ATOM 725 O O . TRP A 1 89 ? -8.134 -4.368 6.368 1.00 97.06 89 TRP A O 1
ATOM 735 N N . LEU A 1 90 ? -9.264 -3.044 7.795 1.00 95.50 90 LEU A N 1
ATOM 736 C CA . LEU A 1 90 ? -10.573 -3.663 7.662 1.00 95.50 90 LEU A CA 1
ATOM 737 C C . LEU A 1 90 ? -11.593 -2.584 7.326 1.00 95.50 90 LEU A C 1
ATOM 739 O O . LEU A 1 90 ? -11.679 -1.570 8.009 1.00 95.50 90 LEU A O 1
ATOM 743 N N . GLU A 1 91 ? -12.395 -2.832 6.302 1.00 93.31 91 GLU A N 1
ATOM 744 C CA . GLU A 1 91 ? -13.573 -2.024 6.039 1.00 93.31 91 GLU A CA 1
ATOM 745 C C . GLU A 1 91 ? -1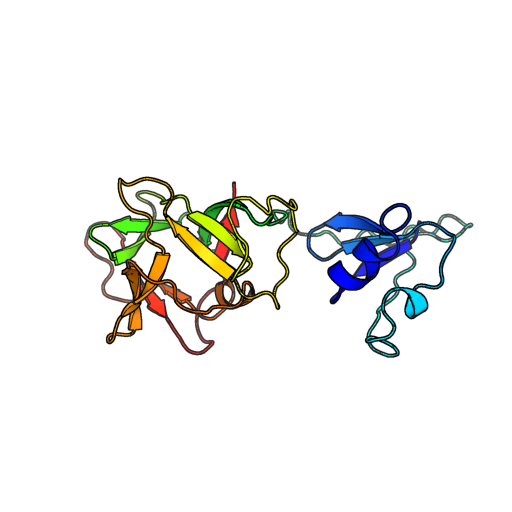4.764 -2.532 6.846 1.00 93.31 91 GLU A C 1
ATOM 747 O O . GLU A 1 91 ? -15.044 -3.732 6.877 1.00 93.31 91 GLU A O 1
ATOM 752 N N . LYS A 1 92 ? -15.473 -1.601 7.484 1.00 90.94 92 LYS A N 1
ATOM 753 C CA . LYS A 1 92 ? -16.719 -1.873 8.189 1.00 90.94 92 LYS A CA 1
ATOM 754 C C . LYS A 1 92 ? -17.625 -0.647 8.118 1.00 90.94 92 LYS A C 1
ATOM 756 O O . LYS A 1 92 ? -17.306 0.403 8.663 1.00 90.94 92 LYS A O 1
ATOM 761 N N . GLY A 1 93 ? -18.778 -0.786 7.467 1.00 88.38 93 GLY A N 1
ATOM 762 C CA . GLY A 1 93 ? -19.775 0.289 7.401 1.00 88.38 93 GLY A CA 1
ATOM 763 C C . GLY A 1 93 ? -19.318 1.514 6.601 1.00 88.38 93 GLY A C 1
ATOM 764 O O . GLY A 1 93 ? -19.778 2.618 6.864 1.00 88.38 93 GLY A O 1
ATOM 765 N N . GLY A 1 94 ? -18.412 1.334 5.639 1.00 90.38 94 GLY A N 1
ATOM 766 C CA . GLY A 1 94 ? -17.826 2.394 4.819 1.00 90.38 94 GLY A CA 1
ATOM 767 C C . GLY A 1 94 ? -16.568 3.038 5.404 1.00 90.38 94 GLY A C 1
ATOM 768 O O . GLY A 1 94 ? -15.884 3.751 4.675 1.00 90.38 94 GLY A O 1
ATOM 769 N N . LEU A 1 95 ? -16.228 2.767 6.665 1.00 92.75 95 LEU A N 1
ATOM 770 C CA . LEU A 1 95 ? -15.014 3.254 7.326 1.00 92.75 95 LEU A CA 1
ATOM 771 C C . LEU A 1 95 ? -13.909 2.200 7.273 1.00 92.75 95 LEU A C 1
ATOM 773 O O . LEU A 1 95 ? -14.187 0.998 7.314 1.00 92.75 95 LEU A O 1
ATOM 777 N N . ILE A 1 96 ? -12.658 2.651 7.195 1.00 94.88 96 ILE A N 1
ATOM 778 C CA . ILE A 1 96 ? -11.485 1.787 7.323 1.00 94.88 96 ILE A CA 1
ATOM 779 C C . ILE A 1 96 ? -10.944 1.873 8.752 1.00 94.88 96 ILE A C 1
ATOM 781 O O . ILE A 1 96 ? -10.711 2.956 9.286 1.00 94.88 96 ILE A O 1
ATOM 785 N N . TYR A 1 97 ? -10.695 0.712 9.346 1.00 95.00 97 TYR A N 1
ATOM 786 C CA . TYR A 1 97 ? -10.129 0.553 10.680 1.00 95.00 97 TYR A CA 1
ATOM 787 C C . TYR A 1 97 ? -8.822 -0.235 10.623 1.00 95.00 97 TYR A C 1
ATOM 789 O O . TYR A 1 97 ? -8.685 -1.151 9.812 1.00 95.00 97 TYR A O 1
ATOM 797 N N . ALA A 1 98 ? -7.897 0.059 11.533 1.00 95.69 98 ALA A N 1
ATOM 798 C CA . ALA A 1 98 ? -6.825 -0.847 11.918 1.00 95.69 98 ALA A CA 1
ATOM 799 C C . ALA A 1 98 ? -7.338 -1.792 13.000 1.00 95.69 98 ALA A C 1
ATOM 801 O O . ALA A 1 98 ? -7.800 -1.345 14.051 1.00 95.69 98 ALA A O 1
ATOM 802 N N . THR A 1 99 ? -7.251 -3.098 12.764 1.00 94.00 99 THR A N 1
ATOM 803 C CA . THR A 1 99 ? -7.741 -4.092 13.723 1.00 94.00 99 THR A CA 1
ATOM 804 C C . THR A 1 99 ? -7.014 -5.426 13.618 1.00 94.00 99 THR A C 1
ATOM 806 O O . THR A 1 99 ? -6.441 -5.764 12.582 1.00 94.00 99 THR A O 1
ATOM 809 N N . LYS A 1 100 ? -7.081 -6.202 14.704 1.00 93.25 100 LYS A N 1
ATOM 810 C CA . LYS A 1 100 ? -6.634 -7.602 14.782 1.00 93.25 100 LYS A CA 1
ATOM 811 C C . LYS A 1 100 ? -7.743 -8.596 14.412 1.00 93.25 100 LYS A C 1
ATOM 813 O O . LYS A 1 100 ? -7.480 -9.785 14.265 1.00 93.25 100 LYS A O 1
ATOM 818 N N . GLN A 1 101 ? -8.990 -8.133 14.295 1.00 91.44 101 GLN A N 1
ATOM 819 C CA . GLN A 1 101 ? -10.174 -8.996 14.192 1.00 91.44 101 GLN A CA 1
ATOM 820 C C . GLN A 1 101 ? -10.510 -9.435 12.765 1.00 91.44 101 GLN A C 1
ATOM 822 O O . GLN A 1 101 ? -11.326 -10.332 12.559 1.00 91.44 101 GLN A O 1
ATOM 827 N N . GLY A 1 102 ? -9.910 -8.801 11.763 1.00 92.62 102 GLY A N 1
ATOM 828 C CA . GLY A 1 102 ? -10.228 -9.056 10.369 1.00 92.62 102 GLY A CA 1
ATOM 829 C C . GLY A 1 102 ? -9.346 -8.254 9.432 1.00 92.62 102 GLY A C 1
ATOM 830 O O . GLY A 1 102 ? -8.479 -7.496 9.856 1.00 92.62 102 GLY A O 1
ATOM 831 N N . ARG A 1 103 ? -9.561 -8.457 8.134 1.00 95.50 103 ARG A N 1
ATOM 832 C CA . ARG A 1 103 ? -8.806 -7.792 7.074 1.00 95.50 103 ARG A CA 1
ATOM 833 C C . ARG A 1 103 ? -9.634 -7.697 5.802 1.00 95.50 103 ARG A C 1
ATOM 835 O O . ARG A 1 103 ? -10.237 -8.686 5.384 1.00 95.50 103 ARG A O 1
ATOM 842 N N . THR A 1 104 ? -9.598 -6.538 5.161 1.00 96.00 104 THR A N 1
ATOM 843 C CA . THR A 1 104 ? -10.150 -6.335 3.820 1.00 96.00 104 THR A CA 1
ATOM 844 C C . THR A 1 104 ? -9.042 -6.492 2.795 1.00 96.00 104 THR A C 1
ATOM 846 O O . THR A 1 104 ? -7.915 -6.038 2.994 1.00 96.00 104 THR A O 1
ATOM 849 N N . ARG A 1 105 ? -9.349 -7.173 1.689 1.00 96.25 105 ARG A N 1
ATOM 850 C CA . ARG A 1 105 ? -8.425 -7.286 0.564 1.00 96.25 105 ARG A CA 1
ATOM 851 C C . ARG A 1 105 ? -8.656 -6.117 -0.385 1.00 96.25 105 ARG A C 1
ATOM 853 O O . ARG A 1 105 ? -9.801 -5.776 -0.662 1.00 96.25 105 ARG A O 1
ATOM 860 N N . PHE A 1 106 ? -7.585 -5.534 -0.900 1.00 95.56 106 PHE A N 1
ATOM 861 C CA . PHE A 1 106 ? -7.624 -4.364 -1.767 1.00 95.56 106 PHE A CA 1
ATOM 862 C C . PHE A 1 106 ? -6.895 -4.641 -3.076 1.00 95.56 106 PHE A C 1
ATOM 864 O O . PHE A 1 106 ? -5.791 -5.175 -3.066 1.00 95.56 106 PHE A O 1
ATOM 871 N N . THR A 1 107 ? -7.501 -4.269 -4.197 1.00 93.62 107 THR A N 1
ATOM 872 C CA . THR A 1 107 ? -6.843 -4.227 -5.506 1.00 93.62 107 THR A CA 1
ATOM 873 C C . THR A 1 107 ? -6.076 -2.922 -5.627 1.00 93.62 107 THR A C 1
ATOM 875 O O . THR A 1 107 ? -6.652 -1.855 -5.404 1.00 93.62 107 THR A O 1
ATOM 878 N N . ILE A 1 108 ? -4.803 -3.003 -6.003 1.00 93.06 108 ILE A N 1
ATOM 879 C CA . ILE A 1 108 ? -3.943 -1.834 -6.197 1.00 93.06 108 ILE A CA 1
ATOM 880 C C . ILE A 1 108 ? -3.711 -1.670 -7.691 1.00 93.06 108 ILE A C 1
ATOM 882 O O . ILE A 1 108 ? -3.196 -2.585 -8.329 1.00 93.06 108 ILE A O 1
ATOM 886 N N . ARG A 1 109 ? -4.093 -0.527 -8.262 1.00 91.62 109 ARG A N 1
ATOM 887 C CA . ARG A 1 109 ? -3.881 -0.228 -9.685 1.00 91.62 109 ARG A CA 1
ATOM 888 C C . ARG A 1 109 ? -3.131 1.079 -9.863 1.00 91.62 109 ARG A C 1
ATOM 890 O O . ARG A 1 109 ? -3.289 1.978 -9.043 1.00 91.62 109 ARG A O 1
ATOM 897 N N . LEU A 1 110 ? -2.367 1.203 -10.942 1.00 90.88 110 LEU A N 1
ATOM 898 C CA . LEU A 1 110 ? -1.893 2.504 -11.406 1.00 90.88 110 LEU A CA 1
ATOM 899 C C . LEU A 1 110 ? -3.098 3.385 -11.745 1.00 90.88 110 LEU A C 1
ATOM 901 O O . LEU A 1 110 ? -4.072 2.929 -12.344 1.00 90.88 110 LEU A O 1
ATOM 905 N N . ASP A 1 111 ? -3.044 4.644 -11.326 1.00 87.19 111 ASP A N 1
ATOM 906 C CA . ASP A 1 111 ? -4.112 5.595 -11.615 1.00 87.19 111 ASP A CA 1
ATOM 907 C C . ASP A 1 111 ? -4.227 5.832 -13.134 1.00 87.19 111 ASP A C 1
ATOM 909 O O . ASP A 1 111 ? -3.222 6.006 -13.826 1.00 87.19 111 ASP A O 1
ATOM 913 N N . GLY A 1 112 ? -5.454 5.798 -13.659 1.00 78.06 112 GLY A N 1
ATOM 914 C CA . GLY A 1 112 ? -5.751 5.896 -15.094 1.00 78.06 112 GLY A CA 1
ATOM 915 C C . GLY A 1 112 ? -5.585 4.611 -15.925 1.00 78.06 112 GLY A C 1
ATOM 916 O O . GLY A 1 112 ? -5.949 4.625 -17.102 1.00 78.06 112 GLY A O 1
ATOM 917 N N . GLU A 1 113 ? -5.090 3.506 -15.357 1.00 79.31 113 GLU A N 1
ATOM 918 C CA . GLU A 1 113 ? -4.994 2.212 -16.055 1.00 79.31 113 GLU A CA 1
ATOM 919 C C . GLU A 1 113 ? -6.378 1.542 -16.148 1.00 79.31 113 GLU A C 1
ATOM 921 O O . GLU A 1 113 ? -7.117 1.472 -15.159 1.00 79.31 113 GLU A O 1
ATOM 926 N N . ARG A 1 114 ? -6.763 1.061 -17.339 1.00 68.44 114 ARG A N 1
ATOM 927 C CA . ARG A 1 114 ? -8.044 0.359 -17.534 1.00 68.44 114 ARG A CA 1
ATOM 928 C C . ARG A 1 114 ? -7.888 -1.130 -17.244 1.00 68.44 114 ARG A C 1
ATOM 930 O O . ARG A 1 114 ? -6.809 -1.693 -17.373 1.00 68.44 114 ARG A O 1
ATOM 937 N N . ASP A 1 115 ? -8.992 -1.811 -16.939 1.00 64.00 115 ASP A N 1
ATOM 938 C CA . ASP A 1 115 ? -8.981 -3.264 -16.690 1.00 64.00 115 ASP A CA 1
ATOM 939 C C . ASP A 1 115 ? -8.500 -4.108 -17.882 1.00 64.00 115 ASP A C 1
ATOM 941 O O . ASP A 1 115 ? -8.034 -5.234 -17.691 1.00 64.00 115 ASP A O 1
ATOM 945 N N . SER A 1 116 ? -8.584 -3.565 -19.100 1.00 62.38 116 SER A N 1
ATOM 946 C CA . SER A 1 116 ? -8.017 -4.158 -20.316 1.00 62.38 116 SER A CA 1
ATOM 947 C C . SER A 1 116 ? -6.489 -4.139 -20.343 1.00 62.38 116 SER A C 1
ATOM 949 O O . SER A 1 116 ? -5.879 -4.959 -21.025 1.00 62.38 116 SER A O 1
ATOM 951 N N . ASP A 1 117 ? -5.868 -3.239 -19.586 1.00 62.84 117 ASP A N 1
ATOM 952 C CA . ASP A 1 117 ? -4.450 -2.912 -19.672 1.00 62.84 117 ASP A CA 1
ATOM 953 C C . ASP A 1 117 ? -3.669 -3.713 -18.627 1.00 62.84 117 ASP A C 1
ATOM 955 O O . ASP A 1 117 ? -2.905 -3.160 -17.844 1.00 62.84 117 ASP A O 1
ATOM 959 N N . ARG A 1 118 ? -3.872 -5.039 -18.566 1.00 61.34 118 ARG A N 1
ATOM 960 C CA . ARG A 1 118 ? -3.169 -5.932 -17.622 1.00 61.34 118 ARG A CA 1
ATOM 961 C C . ARG A 1 118 ? -1.685 -6.076 -17.970 1.00 61.34 118 ARG A C 1
ATOM 963 O O . ARG A 1 118 ? -1.192 -7.173 -18.224 1.00 61.34 118 ARG A O 1
ATOM 970 N N . ASN A 1 119 ? -0.939 -4.985 -17.900 1.00 65.12 119 ASN A N 1
ATOM 971 C CA . ASN A 1 119 ? 0.468 -4.927 -18.263 1.00 65.12 119 ASN A CA 1
ATOM 972 C C . ASN A 1 119 ? 1.393 -5.520 -17.190 1.00 65.12 119 ASN A C 1
ATOM 974 O O . ASN A 1 119 ? 2.612 -5.425 -17.306 1.00 65.12 119 ASN A O 1
ATOM 978 N N . ARG A 1 120 ? 0.836 -6.166 -16.147 1.00 76.31 120 ARG A N 1
ATOM 979 C CA . ARG A 1 120 ? 1.570 -6.711 -14.986 1.00 76.31 120 ARG A CA 1
ATOM 980 C C . ARG A 1 120 ? 2.631 -5.724 -14.484 1.00 76.31 120 ARG A C 1
ATOM 982 O O . ARG A 1 120 ? 3.721 -6.117 -14.061 1.00 76.31 120 ARG A O 1
ATOM 989 N N . THR A 1 121 ? 2.302 -4.436 -14.553 1.00 81.81 121 THR A N 1
ATOM 990 C CA . THR A 1 121 ? 3.252 -3.363 -14.309 1.00 81.81 121 THR A CA 1
ATOM 991 C C . THR A 1 121 ? 3.575 -3.322 -12.828 1.00 81.81 121 THR A C 1
ATOM 993 O O . THR A 1 121 ? 2.682 -3.233 -11.988 1.00 81.81 121 THR A O 1
ATOM 996 N N . VAL A 1 122 ? 4.859 -3.377 -12.490 1.00 81.25 122 VAL A N 1
ATOM 997 C CA . VAL A 1 122 ? 5.296 -3.221 -11.101 1.00 81.25 122 VAL A CA 1
ATOM 998 C C . VAL A 1 122 ? 5.090 -1.774 -10.665 1.00 81.25 122 VAL A C 1
ATOM 1000 O O . VAL A 1 122 ? 5.525 -0.845 -11.352 1.00 81.25 122 VAL A O 1
ATOM 1003 N N . ILE A 1 123 ? 4.455 -1.604 -9.510 1.00 85.31 123 ILE A N 1
ATOM 1004 C CA . ILE A 1 123 ? 4.206 -0.313 -8.871 1.00 85.31 123 ILE A CA 1
ATOM 1005 C C . ILE A 1 123 ? 5.434 0.087 -8.045 1.00 85.31 123 ILE A C 1
ATOM 1007 O O . ILE A 1 123 ? 5.996 -0.717 -7.296 1.00 85.31 123 ILE A O 1
ATOM 1011 N N . ILE A 1 124 ? 5.856 1.341 -8.186 1.00 81.69 124 ILE A N 1
ATOM 1012 C CA . ILE A 1 124 ? 6.960 1.963 -7.451 1.00 81.69 124 ILE A CA 1
ATOM 1013 C C . ILE A 1 124 ? 6.464 3.186 -6.678 1.00 81.69 124 ILE A C 1
ATOM 1015 O O . ILE A 1 124 ? 5.419 3.749 -6.977 1.00 81.69 124 ILE A O 1
ATOM 1019 N N . GLY A 1 125 ? 7.224 3.631 -5.672 1.00 82.31 125 GLY A N 1
ATOM 1020 C CA . GLY A 1 125 ? 6.756 4.644 -4.713 1.00 82.31 125 GLY A CA 1
ATOM 1021 C C . GLY A 1 125 ? 6.264 5.967 -5.321 1.00 82.31 125 GLY A C 1
ATOM 1022 O O . GLY A 1 125 ? 5.424 6.626 -4.723 1.00 82.31 125 GLY A O 1
ATOM 1023 N N . LYS A 1 126 ? 6.760 6.347 -6.503 1.00 83.12 126 LYS A N 1
ATOM 1024 C CA . LYS A 1 126 ? 6.374 7.587 -7.200 1.00 83.12 126 LYS A CA 1
ATOM 1025 C C . LYS A 1 126 ? 5.140 7.451 -8.090 1.00 83.12 126 LYS A C 1
ATOM 1027 O O . LYS A 1 126 ? 4.743 8.435 -8.708 1.00 83.12 126 LYS A O 1
ATOM 1032 N N . ASP A 1 127 ? 4.572 6.259 -8.199 1.00 88.00 127 ASP A N 1
ATOM 1033 C CA . ASP A 1 127 ? 3.368 6.055 -8.987 1.00 88.00 127 ASP A CA 1
ATOM 1034 C C . ASP A 1 127 ? 2.139 6.531 -8.231 1.00 88.00 127 ASP A C 1
ATOM 1036 O O . ASP A 1 127 ? 1.988 6.238 -7.043 1.00 88.00 127 ASP A O 1
ATOM 1040 N N . TYR A 1 128 ? 1.246 7.205 -8.948 1.00 93.19 128 TYR A N 1
ATOM 1041 C CA . TYR A 1 128 ? -0.121 7.389 -8.491 1.00 93.19 128 TYR A CA 1
ATOM 1042 C C . TYR A 1 128 ? -0.869 6.068 -8.593 1.00 93.19 128 TYR A C 1
ATOM 1044 O O . TYR A 1 128 ? -0.776 5.374 -9.610 1.00 93.19 128 TYR A O 1
ATOM 1052 N N . ILE A 1 129 ? -1.608 5.736 -7.541 1.00 93.56 129 ILE A N 1
ATOM 1053 C CA . ILE A 1 129 ? -2.377 4.503 -7.463 1.00 93.56 129 ILE A CA 1
ATOM 1054 C C . ILE A 1 129 ? -3.826 4.772 -7.081 1.00 93.56 129 ILE A C 1
ATOM 1056 O O . ILE A 1 129 ? -4.138 5.727 -6.372 1.00 93.56 129 ILE A O 1
ATOM 1060 N N . SER A 1 130 ? -4.697 3.864 -7.504 1.00 93.50 130 SER A N 1
ATOM 1061 C CA . SER A 1 130 ? -6.026 3.681 -6.938 1.00 93.50 130 SER A CA 1
ATOM 1062 C C . SER A 1 130 ? -6.047 2.407 -6.093 1.00 93.50 130 SER A C 1
ATOM 1064 O O . SER A 1 130 ? -5.431 1.392 -6.434 1.00 93.50 130 SER A O 1
ATOM 1066 N N . VAL A 1 131 ? -6.755 2.467 -4.966 1.00 94.69 131 VAL A N 1
ATOM 1067 C CA . VAL A 1 131 ? -6.894 1.351 -4.024 1.00 94.69 131 VAL A CA 1
ATOM 1068 C C . VAL A 1 131 ? -8.374 1.028 -3.917 1.00 94.69 131 VAL A C 1
ATOM 1070 O O . VAL A 1 131 ? -9.142 1.813 -3.372 1.00 94.69 131 VAL A O 1
ATOM 1073 N N . GLY A 1 132 ? -8.792 -0.097 -4.491 1.00 93.50 132 GLY A N 1
ATOM 1074 C CA . GLY A 1 132 ? -10.188 -0.540 -4.496 1.00 93.50 132 GLY A CA 1
ATOM 1075 C C . GLY A 1 132 ? -10.404 -1.709 -3.548 1.00 93.50 132 GLY A C 1
ATOM 1076 O O . GLY A 1 132 ? -9.581 -2.618 -3.523 1.00 93.50 132 GLY A O 1
ATOM 1077 N N . ALA A 1 133 ? -11.500 -1.740 -2.795 1.00 93.62 133 ALA A N 1
ATOM 1078 C CA . ALA A 1 133 ? -11.824 -2.921 -1.997 1.00 93.62 133 ALA A CA 1
ATOM 1079 C C . ALA A 1 133 ? -12.252 -4.091 -2.896 1.00 93.62 133 ALA A C 1
ATOM 1081 O O . ALA A 1 133 ? -12.961 -3.914 -3.887 1.00 93.62 133 ALA A O 1
ATOM 1082 N N . VAL A 1 134 ? -11.796 -5.294 -2.554 1.00 92.31 134 VAL A N 1
ATOM 1083 C CA . VAL A 1 134 ? -12.204 -6.536 -3.210 1.00 92.31 134 VAL A CA 1
ATOM 1084 C C . VAL A 1 134 ? -13.466 -7.047 -2.533 1.00 92.31 134 VAL A C 1
ATOM 1086 O O . VAL A 1 134 ? -13.472 -7.297 -1.329 1.00 92.31 134 VAL A O 1
ATOM 1089 N N . GLY A 1 135 ? -14.504 -7.275 -3.331 1.00 77.38 135 GLY A N 1
ATOM 1090 C CA . GLY A 1 135 ? -15.809 -7.713 -2.849 1.00 77.38 135 GLY A CA 1
ATOM 1091 C C . GLY A 1 135 ? -16.812 -6.561 -2.759 1.00 77.38 135 GLY A C 1
ATOM 1092 O O . GLY A 1 135 ? -16.443 -5.392 -2.693 1.00 77.38 135 GLY A O 1
ATOM 1093 N N . GLY A 1 136 ? -18.098 -6.910 -2.805 1.00 71.25 136 GLY A N 1
ATOM 1094 C CA . GLY A 1 136 ? -19.206 -5.962 -2.945 1.00 71.25 136 GLY A CA 1
ATOM 1095 C C . GLY A 1 136 ? -19.794 -5.941 -4.359 1.00 71.25 136 GLY A C 1
ATOM 1096 O O . GLY A 1 136 ? -19.182 -6.405 -5.317 1.00 71.25 136 GLY A O 1
ATOM 1097 N N . THR A 1 137 ? -21.019 -5.430 -4.482 1.00 71.25 137 THR A N 1
ATOM 1098 C CA . THR A 1 137 ? -21.749 -5.326 -5.760 1.00 71.25 137 THR A CA 1
ATOM 1099 C C . THR A 1 137 ? -21.315 -4.125 -6.596 1.00 71.25 137 THR A C 1
ATOM 1101 O O . THR A 1 137 ? -21.489 -4.118 -7.811 1.00 71.25 137 THR A O 1
ATOM 1104 N N . THR A 1 138 ? -20.738 -3.112 -5.951 1.00 82.00 138 THR A N 1
ATOM 1105 C CA . THR A 1 138 ? -20.258 -1.876 -6.574 1.00 82.00 138 THR A CA 1
ATOM 1106 C C . THR A 1 138 ? -18.795 -1.665 -6.237 1.00 82.00 138 THR A C 1
ATOM 1108 O O . THR A 1 138 ? -18.406 -1.809 -5.076 1.00 82.00 138 THR A O 1
ATOM 1111 N N . GLN A 1 139 ? -18.003 -1.255 -7.223 1.00 84.88 139 GLN A N 1
ATOM 1112 C CA . GLN A 1 139 ? -16.599 -0.942 -7.003 1.00 84.88 139 GLN A CA 1
ATOM 1113 C C . GLN A 1 139 ? -16.468 0.311 -6.132 1.00 84.88 139 GLN A C 1
ATOM 1115 O O . GLN A 1 139 ? -16.961 1.380 -6.490 1.00 84.88 139 GLN A O 1
ATOM 1120 N N . LYS A 1 140 ? -15.818 0.160 -4.977 1.00 92.50 140 LYS A N 1
ATOM 1121 C CA . LYS A 1 140 ? -15.518 1.251 -4.049 1.00 92.50 140 LYS A CA 1
ATOM 1122 C C . LYS A 1 140 ? -14.015 1.402 -3.886 1.00 92.50 140 LYS A C 1
ATOM 1124 O O . LYS A 1 140 ? -13.280 0.412 -3.884 1.00 92.50 140 LYS A O 1
ATOM 1129 N N . TYR A 1 141 ? -13.586 2.640 -3.712 1.00 93.56 141 TYR A N 1
ATOM 1130 C CA . TYR A 1 141 ? -12.192 3.031 -3.603 1.00 93.56 141 TYR A CA 1
ATOM 1131 C C . TYR A 1 141 ? -11.920 3.694 -2.265 1.00 93.56 141 TYR A C 1
ATOM 1133 O O . TYR A 1 141 ? -12.791 4.349 -1.694 1.00 93.56 141 TYR A O 1
ATOM 1141 N N . VAL A 1 142 ? -10.692 3.532 -1.787 1.00 95.19 142 VAL A N 1
ATOM 1142 C CA . VAL A 1 142 ? -10.183 4.261 -0.634 1.00 95.19 142 VAL A CA 1
ATOM 1143 C C . VAL A 1 142 ? -10.167 5.751 -0.964 1.00 95.19 142 VAL A C 1
ATOM 1145 O O . VAL A 1 142 ? -9.632 6.179 -1.989 1.00 95.19 142 VAL A O 1
ATOM 1148 N N . SER A 1 143 ? -10.776 6.528 -0.080 1.00 95.06 143 SER A N 1
ATOM 1149 C CA . SER A 1 143 ? -10.814 7.983 -0.103 1.00 95.06 143 SER A CA 1
ATOM 1150 C C . SER A 1 143 ? -10.705 8.515 1.323 1.00 95.06 143 SER A C 1
ATOM 1152 O O . SER A 1 143 ? -10.553 7.747 2.274 1.00 95.06 143 SER A O 1
ATOM 1154 N N . VAL A 1 144 ? -10.768 9.832 1.469 1.00 94.75 144 VAL A N 1
ATOM 1155 C CA . VAL A 1 144 ? -10.725 10.522 2.755 1.00 94.75 144 VAL A CA 1
ATOM 1156 C C . VAL A 1 144 ? -11.924 11.453 2.831 1.00 94.75 144 VAL A C 1
ATOM 1158 O O . VAL A 1 144 ? -12.191 12.174 1.869 1.00 94.75 144 VAL A O 1
ATOM 1161 N N . ASN A 1 145 ? -12.675 11.384 3.927 1.00 93.31 145 ASN A N 1
ATOM 1162 C CA . ASN A 1 145 ? -13.826 12.258 4.148 1.00 93.31 145 ASN A CA 1
ATOM 1163 C C . ASN A 1 145 ? -13.399 13.629 4.711 1.00 93.31 145 ASN A C 1
ATOM 1165 O O . ASN A 1 145 ? -12.221 13.864 4.985 1.00 93.31 145 ASN A O 1
ATOM 1169 N N . ASP A 1 146 ? -14.365 14.522 4.925 1.00 92.56 146 ASP A N 1
ATOM 1170 C CA . ASP A 1 146 ? -14.113 15.884 5.424 1.00 92.56 146 ASP A CA 1
ATOM 1171 C C . ASP A 1 146 ? -13.517 15.921 6.844 1.00 92.56 146 ASP A C 1
ATOM 1173 O O . ASP A 1 146 ? -12.883 16.904 7.223 1.00 92.56 146 ASP A O 1
ATOM 1177 N N . ASN A 1 147 ? -13.663 14.838 7.615 1.00 91.06 147 ASN A N 1
ATOM 1178 C CA . ASN A 1 147 ? -13.071 14.691 8.946 1.00 91.06 147 ASN A CA 1
ATOM 1179 C C . ASN A 1 147 ? -11.625 14.168 8.902 1.00 91.06 147 ASN A C 1
ATOM 1181 O O . ASN A 1 147 ? -10.986 14.051 9.945 1.00 91.06 147 ASN A O 1
ATOM 1185 N N . GLY A 1 148 ? -11.104 13.818 7.721 1.00 92.06 148 GLY A N 1
ATOM 1186 C CA . GLY A 1 148 ? -9.793 13.187 7.572 1.00 92.06 148 GLY A CA 1
ATOM 1187 C C . GLY A 1 148 ? -9.798 11.669 7.781 1.00 92.06 148 GLY A C 1
ATOM 1188 O O . GLY A 1 148 ? -8.731 11.055 7.757 1.00 92.06 148 GLY A O 1
ATOM 1189 N N . GLU A 1 149 ? -10.962 11.045 7.960 1.00 94.31 149 GLU A N 1
ATOM 1190 C CA . GLU A 1 149 ? -11.088 9.596 8.128 1.00 94.31 149 GLU A CA 1
ATOM 1191 C C . GLU A 1 149 ? -10.959 8.892 6.777 1.00 94.31 149 GLU A C 1
ATOM 1193 O O . GLU A 1 149 ? -11.500 9.331 5.756 1.00 94.31 149 GLU A O 1
ATOM 1198 N N . VAL A 1 150 ? -10.261 7.760 6.773 1.00 95.06 150 VAL A N 1
ATOM 1199 C CA . VAL A 1 150 ? -10.117 6.909 5.597 1.00 95.06 150 VAL A CA 1
ATOM 1200 C C . VAL A 1 150 ? -11.387 6.080 5.424 1.00 95.06 150 VAL A C 1
ATOM 1202 O O . VAL A 1 150 ? -11.798 5.325 6.307 1.00 95.06 150 VAL A O 1
ATOM 1205 N N . VAL A 1 151 ? -12.003 6.203 4.254 1.00 95.44 151 VAL A N 1
ATOM 1206 C CA . VAL A 1 151 ? -13.313 5.623 3.933 1.00 95.44 151 VAL A CA 1
ATOM 1207 C C . VAL A 1 151 ? -13.284 4.879 2.602 1.00 95.44 151 VAL A C 1
ATOM 1209 O O . VAL A 1 151 ? -12.414 5.110 1.763 1.00 95.44 151 VAL A O 1
ATOM 1212 N N . LEU A 1 152 ? -14.276 4.017 2.371 1.00 94.56 152 LEU A N 1
ATOM 1213 C CA . LEU A 1 152 ? -14.613 3.527 1.038 1.00 94.56 152 LEU A CA 1
ATOM 1214 C C . LEU A 1 152 ? -15.718 4.369 0.410 1.00 94.56 152 LEU A C 1
ATOM 1216 O O . LEU A 1 152 ? -16.845 4.413 0.904 1.00 94.56 152 LEU A O 1
ATOM 1220 N N . SER A 1 153 ? -15.425 4.957 -0.746 1.00 92.25 153 SER A N 1
ATOM 1221 C CA . SER A 1 153 ? -16.370 5.777 -1.501 1.00 92.25 153 SER A CA 1
ATOM 1222 C C . SER A 1 153 ? -16.430 5.368 -2.979 1.00 92.25 153 SER A C 1
ATOM 1224 O O . SER A 1 153 ? -15.634 4.555 -3.447 1.00 92.25 153 SER A O 1
ATOM 1226 N N . GLY A 1 154 ? -17.389 5.913 -3.734 1.00 89.12 154 GLY A N 1
ATOM 1227 C CA . GLY A 1 154 ? -17.471 5.703 -5.188 1.00 89.12 154 GLY A CA 1
ATOM 1228 C C . GLY A 1 154 ? -16.313 6.340 -5.969 1.00 89.12 154 GLY A C 1
ATOM 1229 O O . GLY A 1 154 ? -16.094 6.002 -7.130 1.00 89.12 154 GLY A O 1
ATOM 1230 N N . HIS A 1 155 ? -15.545 7.223 -5.329 1.00 85.00 155 HIS A N 1
ATOM 1231 C CA . HIS A 1 155 ? -14.388 7.896 -5.907 1.00 85.00 155 HIS A CA 1
ATOM 1232 C C . HIS A 1 155 ? -13.133 7.591 -5.084 1.00 85.00 155 HIS A C 1
ATOM 1234 O O . HIS A 1 155 ? -13.186 7.504 -3.858 1.00 85.00 155 HIS A O 1
ATOM 1240 N N . GLY A 1 156 ? -12.000 7.395 -5.755 1.00 83.75 156 GLY A N 1
ATOM 1241 C CA . GLY A 1 156 ? -10.711 7.245 -5.082 1.00 83.75 156 GLY A CA 1
ATOM 1242 C C . GLY A 1 156 ? -10.084 8.602 -4.793 1.00 83.75 156 GLY A C 1
ATOM 1243 O O . GLY A 1 156 ? -10.244 9.535 -5.584 1.00 83.75 156 GLY A O 1
ATOM 1244 N N . CYS A 1 157 ? -9.341 8.713 -3.694 1.00 85.44 157 CYS A N 1
ATOM 1245 C CA . CYS A 1 157 ? -8.416 9.829 -3.543 1.00 85.44 157 CYS A CA 1
ATOM 1246 C C . CYS A 1 157 ? -7.160 9.577 -4.386 1.00 85.44 157 CYS A C 1
ATOM 1248 O O . CYS A 1 157 ? -6.731 8.438 -4.592 1.00 85.44 157 CYS A O 1
ATOM 1250 N N . ARG A 1 158 ? -6.556 10.656 -4.882 1.00 82.94 158 ARG A N 1
ATOM 1251 C CA . ARG A 1 158 ? -5.278 10.570 -5.579 1.00 82.94 158 ARG A CA 1
ATOM 1252 C C . ARG A 1 158 ? -4.168 10.423 -4.540 1.00 82.94 158 ARG A C 1
ATOM 1254 O O . ARG A 1 158 ? -3.918 11.363 -3.791 1.00 82.94 158 ARG A O 1
ATOM 1261 N N . MET A 1 159 ? -3.504 9.271 -4.518 1.00 92.06 159 MET A N 1
ATOM 1262 C CA . MET A 1 159 ? -2.375 9.003 -3.623 1.00 92.06 159 MET A CA 1
ATOM 1263 C C . MET A 1 159 ? -1.212 8.366 -4.378 1.00 92.06 159 MET A C 1
ATOM 1265 O O . MET A 1 159 ? -1.405 7.650 -5.364 1.00 92.06 159 MET A O 1
ATOM 1269 N N . TYR A 1 160 ? 0.002 8.626 -3.912 1.00 93.12 160 TYR A N 1
ATOM 1270 C CA . TYR A 1 160 ? 1.183 7.895 -4.340 1.00 93.12 160 TYR A CA 1
ATOM 1271 C C . TYR A 1 160 ? 1.267 6.553 -3.618 1.00 93.12 160 TYR A C 1
ATOM 1273 O O . TYR A 1 160 ? 0.898 6.441 -2.453 1.00 93.12 160 TYR A O 1
ATOM 1281 N N . TYR A 1 161 ? 1.860 5.537 -4.246 1.00 91.62 161 TYR A N 1
ATOM 1282 C CA . TYR A 1 161 ? 2.124 4.271 -3.551 1.00 91.62 161 TYR A CA 1
ATOM 1283 C C . TYR A 1 161 ? 2.965 4.465 -2.275 1.00 91.62 161 TYR A C 1
ATOM 1285 O O . TYR A 1 161 ? 2.784 3.756 -1.287 1.00 91.62 161 TYR A O 1
ATOM 1293 N N . ASN A 1 162 ? 3.869 5.451 -2.263 1.00 90.12 162 ASN A N 1
ATOM 1294 C CA . ASN A 1 162 ? 4.683 5.748 -1.087 1.00 90.12 162 ASN A CA 1
ATOM 1295 C C . ASN A 1 162 ? 3.906 6.411 0.063 1.00 90.12 162 ASN A C 1
ATOM 1297 O O . ASN A 1 162 ? 4.432 6.432 1.172 1.00 90.12 162 ASN A O 1
ATOM 1301 N N . ASP A 1 163 ? 2.680 6.892 -0.163 1.00 93.56 163 ASP A N 1
ATOM 1302 C CA . ASP A 1 163 ? 1.848 7.498 0.887 1.00 93.56 163 ASP A CA 1
ATOM 1303 C C . ASP A 1 163 ? 1.460 6.469 1.960 1.00 93.56 163 ASP A C 1
ATOM 1305 O O . ASP A 1 163 ? 1.311 6.813 3.131 1.00 93.56 163 ASP A O 1
ATOM 1309 N N . LEU A 1 164 ? 1.429 5.174 1.617 1.00 93.69 164 LEU A N 1
ATOM 1310 C CA . LEU A 1 164 ? 1.278 4.088 2.593 1.00 93.69 164 LEU A CA 1
ATOM 1311 C C . LEU A 1 164 ? 2.374 4.077 3.667 1.00 93.69 164 LEU A C 1
ATOM 1313 O O . LEU A 1 164 ? 2.205 3.425 4.687 1.00 93.69 164 LEU A O 1
ATOM 1317 N N . LYS A 1 165 ? 3.500 4.773 3.477 1.00 91.81 165 LYS A N 1
ATOM 1318 C CA . LYS A 1 165 ? 4.599 4.750 4.448 1.00 91.81 165 LYS A CA 1
ATOM 1319 C C . LYS A 1 165 ? 4.494 5.787 5.559 1.00 91.81 165 LYS A C 1
ATOM 1321 O O . LYS A 1 165 ? 5.236 5.666 6.529 1.00 91.81 165 LYS A O 1
ATOM 1326 N N . ASN A 1 166 ? 3.691 6.832 5.375 1.00 92.00 166 ASN A N 1
ATOM 1327 C CA . ASN A 1 166 ? 3.690 7.978 6.286 1.00 92.00 166 ASN A CA 1
ATOM 1328 C C . ASN A 1 166 ? 2.440 8.867 6.220 1.00 92.00 166 ASN A C 1
ATOM 1330 O O . ASN A 1 166 ? 2.403 9.876 6.916 1.00 92.00 166 ASN A O 1
ATOM 1334 N N . MET A 1 167 ? 1.435 8.559 5.397 1.00 94.00 167 MET A N 1
ATOM 1335 C CA . MET A 1 167 ? 0.234 9.399 5.284 1.00 94.00 167 MET A CA 1
ATOM 1336 C C . MET A 1 167 ? -0.952 8.866 6.076 1.00 94.00 167 MET A C 1
ATOM 1338 O O . MET A 1 167 ? -1.963 9.549 6.162 1.00 94.00 167 MET A O 1
ATOM 1342 N N . PHE A 1 168 ? -0.868 7.679 6.673 1.00 95.00 168 PHE A N 1
ATOM 1343 C CA . PHE A 1 168 ? -2.004 7.069 7.361 1.00 95.00 168 PHE A CA 1
ATOM 1344 C C . PHE A 1 168 ? -1.630 6.654 8.775 1.00 95.00 168 PHE A C 1
ATOM 1346 O O . PHE A 1 168 ? -0.592 6.027 8.984 1.00 95.00 168 PHE A O 1
ATOM 1353 N N . LEU A 1 169 ? -2.483 6.987 9.736 1.00 94.88 169 LEU A N 1
ATOM 1354 C CA . LEU A 1 169 ? -2.284 6.672 11.144 1.00 94.88 169 LEU A CA 1
ATOM 1355 C C . LEU A 1 169 ? -3.530 5.993 11.701 1.00 94.88 169 LEU A C 1
ATOM 1357 O O . LEU A 1 169 ? -4.641 6.483 11.496 1.00 94.88 169 LEU A O 1
ATOM 1361 N N . ALA A 1 170 ? -3.350 4.888 12.420 1.00 91.62 170 ALA A N 1
ATOM 1362 C CA . ALA A 1 170 ? -4.396 4.352 13.277 1.00 91.62 170 ALA A CA 1
ATOM 1363 C C . ALA A 1 170 ? -4.534 5.248 14.518 1.00 91.62 170 ALA A C 1
ATOM 1365 O O . ALA A 1 170 ? -3.661 5.254 15.386 1.00 91.62 170 ALA A O 1
ATOM 1366 N N . GLN A 1 171 ? -5.605 6.040 14.590 1.00 82.12 171 GLN A N 1
ATOM 1367 C CA . GLN A 1 171 ? -5.823 7.010 15.664 1.00 82.12 171 GLN A CA 1
ATOM 1368 C C . GLN A 1 171 ? -7.301 7.071 16.066 1.00 82.12 171 GLN A C 1
ATOM 1370 O O . GLN A 1 171 ? -8.196 6.896 15.246 1.00 82.12 171 GLN A O 1
ATOM 1375 N N . GLY A 1 172 ? -7.552 7.350 17.345 1.00 71.25 172 GLY A N 1
ATOM 1376 C CA . GLY A 1 172 ? -8.891 7.512 17.910 1.00 71.25 172 GLY A CA 1
ATOM 1377 C C . GLY A 1 172 ? -9.063 6.707 19.192 1.00 71.25 172 GLY A C 1
ATOM 1378 O O . GLY A 1 172 ? -8.129 6.038 19.642 1.00 71.25 172 GLY A O 1
ATOM 1379 N N . GLU A 1 173 ? -10.254 6.779 19.786 1.00 65.69 173 GLU A N 1
ATOM 1380 C CA . GLU A 1 173 ? -10.619 5.845 20.849 1.00 65.69 173 GLU A CA 1
ATOM 1381 C C . GLU A 1 173 ? -10.625 4.432 20.272 1.00 65.69 173 GLU A C 1
ATOM 1383 O O . GLU A 1 173 ? -11.366 4.123 19.338 1.00 65.69 173 GLU A O 1
ATOM 1388 N N . ILE A 1 174 ? -9.759 3.588 20.827 1.00 72.44 174 ILE A N 1
ATOM 1389 C CA . ILE A 1 174 ? -9.773 2.162 20.547 1.00 72.44 174 ILE A CA 1
ATOM 1390 C C . ILE A 1 174 ? -11.090 1.643 21.112 1.00 72.44 174 ILE A C 1
ATOM 1392 O O . ILE A 1 174 ? -11.307 1.702 22.324 1.00 72.44 174 ILE A O 1
ATOM 1396 N N . ASP A 1 175 ? -11.981 1.173 20.241 1.00 71.38 175 ASP A N 1
ATOM 1397 C CA . ASP A 1 175 ? -13.247 0.617 20.706 1.00 71.38 175 ASP A CA 1
ATOM 1398 C C . ASP A 1 175 ? -13.004 -0.630 21.583 1.00 71.38 175 ASP A C 1
ATOM 1400 O O . ASP A 1 175 ? -11.903 -1.184 21.646 1.00 71.38 175 ASP A O 1
ATOM 1404 N N . ASN A 1 176 ? -14.048 -1.130 22.248 1.00 68.25 176 ASN A N 1
ATOM 1405 C CA . ASN A 1 176 ? -13.954 -2.329 23.099 1.00 68.25 176 ASN A CA 1
ATOM 1406 C C . ASN A 1 176 ? -13.434 -3.584 22.361 1.00 68.25 176 ASN A C 1
ATOM 1408 O O . ASN A 1 176 ? -13.170 -4.610 22.985 1.00 68.25 176 ASN A O 1
ATOM 1412 N N . LEU A 1 177 ? -13.330 -3.525 21.033 1.00 69.06 177 LEU A N 1
ATOM 1413 C CA . LEU A 1 177 ? -12.888 -4.587 20.145 1.00 69.06 177 LEU A CA 1
ATOM 1414 C C . LEU A 1 177 ? -11.436 -4.391 19.667 1.00 69.06 177 LEU A C 1
ATOM 1416 O O . LEU A 1 177 ? -10.899 -5.266 18.984 1.00 69.06 177 LEU A O 1
ATOM 1420 N N . GLY A 1 178 ? -10.763 -3.310 20.061 1.00 76.44 178 GLY A N 1
ATOM 1421 C CA . GLY A 1 178 ? -9.388 -3.050 19.646 1.00 76.44 178 GLY A CA 1
ATOM 1422 C C . GLY A 1 178 ? -9.276 -2.375 18.277 1.00 76.44 178 GLY A C 1
ATOM 1423 O O . GLY A 1 178 ? -8.200 -2.424 17.681 1.00 76.44 178 GLY A O 1
ATOM 1424 N N . ASN A 1 179 ? -10.363 -1.804 17.749 1.00 84.25 179 ASN A N 1
ATOM 1425 C CA . ASN A 1 179 ? -10.373 -1.142 16.449 1.00 84.25 179 ASN A CA 1
ATOM 1426 C C . ASN A 1 179 ? -9.990 0.328 16.612 1.00 84.25 179 ASN A C 1
ATOM 1428 O O . ASN A 1 179 ? -10.589 1.039 17.416 1.00 84.25 179 ASN A O 1
ATOM 1432 N N . ALA A 1 180 ? -9.039 0.790 15.807 1.00 91.62 180 ALA A N 1
ATOM 1433 C CA . ALA A 1 180 ? -8.707 2.204 15.684 1.00 91.62 180 ALA A CA 1
ATOM 1434 C C . ALA A 1 180 ? -9.099 2.699 14.291 1.00 91.62 180 ALA A C 1
ATOM 1436 O O . ALA A 1 180 ? -8.801 2.035 13.294 1.00 91.62 180 ALA A O 1
ATOM 1437 N N . SER A 1 181 ? -9.765 3.849 14.206 1.00 92.06 181 SER A N 1
ATOM 1438 C CA . SER A 1 181 ? -10.068 4.475 12.917 1.00 92.06 181 SER A CA 1
ATOM 1439 C C . SER A 1 181 ? -8.775 4.842 12.187 1.00 92.06 181 SER A C 1
ATOM 1441 O O . SER A 1 181 ? -7.792 5.271 12.795 1.00 92.06 181 SER A O 1
ATOM 1443 N N . LEU A 1 182 ? -8.760 4.658 10.869 1.00 94.81 182 LEU A N 1
ATOM 1444 C CA . LEU A 1 182 ? -7.658 5.128 10.038 1.00 94.81 182 LEU A CA 1
ATOM 1445 C C . LEU A 1 182 ? -7.881 6.592 9.675 1.00 94.81 182 LEU A C 1
ATOM 1447 O O . LEU A 1 182 ? -8.905 6.944 9.095 1.00 94.81 182 LEU A O 1
ATOM 1451 N N . MET A 1 183 ? -6.886 7.423 9.964 1.00 94.38 183 MET A N 1
ATOM 1452 C CA . MET A 1 183 ? -6.874 8.847 9.642 1.00 94.38 183 MET A CA 1
ATOM 1453 C C . MET A 1 183 ? -5.802 9.134 8.598 1.00 94.38 183 MET A C 1
ATOM 1455 O O . MET A 1 183 ? -4.683 8.616 8.687 1.00 94.38 183 MET A O 1
ATOM 1459 N N . LYS A 1 184 ? -6.111 9.994 7.624 1.00 93.75 184 LYS A N 1
ATOM 1460 C CA . LYS A 1 184 ? -5.080 10.608 6.789 1.00 93.75 184 LYS A CA 1
ATOM 1461 C C . LYS A 1 184 ? -4.372 11.689 7.597 1.00 93.75 184 LYS A C 1
ATOM 1463 O O . LYS A 1 184 ? -4.992 12.534 8.231 1.00 93.75 184 LYS A O 1
ATOM 1468 N N . THR A 1 185 ? -3.055 11.663 7.530 1.00 90.69 185 THR A N 1
ATOM 1469 C CA . THR A 1 185 ? -2.143 12.601 8.170 1.00 90.69 185 THR A CA 1
ATOM 1470 C C . THR A 1 185 ? -1.218 13.172 7.106 1.00 90.69 185 THR A C 1
ATOM 1472 O O . THR A 1 185 ? -0.916 12.509 6.112 1.00 90.69 185 THR A O 1
ATOM 1475 N N . ASP A 1 186 ? -0.740 14.394 7.306 1.00 87.44 186 ASP A N 1
ATOM 1476 C CA . ASP A 1 186 ? 0.159 15.047 6.355 1.00 87.44 186 ASP A CA 1
ATOM 1477 C C . ASP A 1 186 ? 1.628 14.725 6.684 1.00 87.44 186 ASP A C 1
ATOM 1479 O O . ASP A 1 186 ? 2.422 15.594 7.036 1.00 87.44 186 ASP A O 1
ATOM 1483 N N . GLY A 1 187 ? 1.980 13.437 6.582 1.00 87.56 187 GLY A N 1
ATOM 1484 C CA . GLY A 1 187 ? 3.358 12.938 6.688 1.00 87.56 187 GLY A CA 1
ATOM 1485 C C . GLY A 1 187 ? 3.788 12.412 8.063 1.00 87.56 187 GLY A C 1
ATOM 1486 O O . GLY A 1 187 ? 4.964 12.087 8.231 1.00 87.56 187 GLY A O 1
ATOM 1487 N N . PHE A 1 188 ? 2.863 12.308 9.021 1.00 88.69 188 PHE A N 1
ATOM 1488 C CA . PHE A 1 188 ? 3.113 11.843 10.397 1.00 88.69 188 PHE A CA 1
ATOM 1489 C C . PHE A 1 188 ? 2.499 10.467 10.704 1.00 88.69 188 PHE A C 1
ATOM 1491 O O . PHE A 1 188 ? 2.374 10.081 11.865 1.00 88.69 188 PHE A O 1
ATOM 1498 N N . GLY A 1 189 ? 2.082 9.741 9.672 1.00 91.25 189 GLY A N 1
ATOM 1499 C CA . GLY A 1 189 ? 1.501 8.412 9.782 1.00 91.25 189 GLY A CA 1
ATOM 1500 C C . GLY A 1 189 ? 2.531 7.320 10.046 1.00 91.25 189 GLY A C 1
ATOM 1501 O O . GLY A 1 189 ? 3.742 7.542 10.016 1.00 91.25 189 GLY A O 1
ATOM 1502 N N . GLU A 1 190 ? 2.031 6.112 10.275 1.00 92.38 190 GLU A N 1
ATOM 1503 C CA . GLU A 1 190 ? 2.856 4.914 10.417 1.00 92.38 190 GLU A CA 1
ATOM 1504 C C . GLU A 1 190 ? 3.131 4.244 9.060 1.00 92.38 190 GLU A C 1
ATOM 1506 O O . GLU A 1 190 ? 2.494 4.548 8.047 1.00 92.38 190 GLU A O 1
ATOM 1511 N N . GLU A 1 191 ? 4.100 3.322 9.029 1.00 93.62 191 GLU A N 1
ATOM 1512 C CA . GLU A 1 191 ? 4.428 2.589 7.805 1.00 93.62 191 GLU A CA 1
ATOM 1513 C C . GLU A 1 191 ? 3.496 1.382 7.633 1.00 93.62 191 GLU A C 1
ATOM 1515 O O . GLU A 1 191 ? 3.511 0.440 8.432 1.00 93.62 191 GLU A O 1
ATOM 1520 N N . TRP A 1 192 ? 2.740 1.384 6.540 1.00 94.75 192 TRP A N 1
ATOM 1521 C CA . TRP A 1 192 ? 1.886 0.288 6.100 1.00 94.75 192 TRP A CA 1
ATOM 1522 C C . TRP A 1 192 ? 2.531 -0.469 4.941 1.00 94.75 192 TRP A C 1
ATOM 1524 O O . TRP A 1 192 ? 3.169 0.108 4.057 1.00 94.75 192 TRP A O 1
ATOM 1534 N N . GLU A 1 193 ? 2.349 -1.786 4.921 1.00 93.06 193 GLU A N 1
ATOM 1535 C CA . GLU A 1 193 ? 2.852 -2.656 3.864 1.00 93.06 193 GLU A CA 1
ATOM 1536 C C . GLU A 1 193 ? 1.759 -3.508 3.227 1.00 93.06 193 GLU A C 1
ATOM 1538 O O . GLU A 1 193 ? 0.765 -3.877 3.855 1.00 93.06 193 GLU A O 1
ATOM 1543 N N . LEU A 1 194 ? 1.983 -3.851 1.959 1.00 93.62 194 LEU A N 1
ATOM 1544 C CA . LEU A 1 194 ? 1.137 -4.768 1.212 1.00 93.62 194 LEU A CA 1
ATOM 1545 C C . LEU A 1 194 ? 1.620 -6.206 1.396 1.00 93.62 194 LEU A C 1
ATOM 1547 O O . LEU A 1 194 ? 2.779 -6.523 1.119 1.00 93.62 194 LEU A O 1
ATOM 1551 N N . VAL A 1 195 ? 0.710 -7.088 1.805 1.00 93.12 195 VAL A N 1
ATOM 1552 C CA . VAL A 1 195 ? 0.958 -8.529 1.965 1.00 93.12 195 VAL A CA 1
ATOM 1553 C C . VAL A 1 195 ? -0.055 -9.349 1.162 1.00 93.12 195 VAL A C 1
ATOM 1555 O O . VAL A 1 195 ? -1.163 -8.883 0.899 1.00 93.12 195 VAL A O 1
ATOM 1558 N N . LYS A 1 196 ? 0.332 -10.549 0.714 1.00 88.81 196 LYS A N 1
ATOM 1559 C CA . LYS A 1 196 ? -0.545 -11.426 -0.087 1.00 88.81 196 LYS A CA 1
ATOM 1560 C C . LYS A 1 196 ? -1.612 -12.130 0.751 1.00 88.81 196 LYS A C 1
ATOM 1562 O O . LYS A 1 196 ? -1.342 -12.427 1.934 1.00 88.81 196 LYS A O 1
#

pLDDT: mean 78.2, std 16.01, range [40.69, 97.06]

Radius of gyration: 19.41 Å; chains: 1; bounding box: 60×30×46 Å

Sequence (196 aa):
MVYYAFLKWREASTKDPEHVKRLGPDFYSWGSGAQAWDLAPSFINKIIYTLLNDRDGRIISNFNQPARVSVVSGDSYYIRSKSSPELYWLEKGGLIYATKQGRTRFTIRLDGERDSDRNRTVIIGKDYISVGAVGGTTQKYVSVNDNGEVVLSGHGCRMYYNDLKNMFLAQGEIDNLGNASLMKTDGFGEEWELVK

Foldseek 3Di:
DWKWFDPCCVQLCVVCVPAWADDAQRMIGGDDDDDPCVSPVVQPPPTDTDDCQDPVGPGDPDPDDDHADQAWAFDKFWKAFPVDRLWTWDDDPFFTKTANPDTWIKGKHFPPDDPVPRVRDGADQATWIWIWTDDDPAIWTWDADPVQFTGTDNDYDTDGPNCLAFQWAQDDPLPPRRIGTIGGDPRHHHHMGTHD

Secondary structure (DSSP, 8-state):
-EEEE-TTHHHHHHH-TTTEEE-SSSEEEE-SSS-HHHH-GGGTTT--EE-S--TT---PPP---------BTT-EEEEEESSSTT-EEEEETTEEEEESS---EEEEEETT--TT----PBP-TTSEEEEEESSSSS--EEEE-TTSBEEEESS---EEGGGGGTSEEE-S---TTS-EEEEE-SS--BPEEEE-